Protein AF-X1MUZ4-F1 (afdb_monomer)

Sequence (220 aa):
LTVDKFKERALELLAKAAEKGEIDAELAEEIRAAAIADDPAQAAIEEQRARVDKLKEQCRKSKCADCEQLLSIADYLVRKSVWALGGDGWAYDIGYGGLDHVLASGADVNVLVLDTEVYSNTGGQMSKSTPRAAVAKFAAGGKPSPKKDLALLAMTYGNIYVARVAIGANPGQAVKAFVEAEAYPGPSLIIAYSHCIAHGINMTAGYQEHKKAFLESYTK

Structure (mmCIF, N/CA/C/O backbone):
data_AF-X1MUZ4-F1
#
_entry.id   AF-X1MUZ4-F1
#
loop_
_atom_site.group_PDB
_atom_site.id
_atom_site.type_symbol
_atom_site.label_atom_id
_atom_site.label_alt_id
_atom_site.label_comp_id
_atom_site.label_asym_id
_atom_site.label_entity_id
_atom_site.label_seq_id
_atom_site.pdbx_PDB_ins_code
_atom_site.Cartn_x
_atom_site.Cartn_y
_atom_site.Cartn_z
_atom_site.occupancy
_atom_site.B_iso_or_equiv
_atom_site.auth_seq_id
_atom_site.auth_comp_id
_atom_site.auth_asym_id
_atom_site.auth_atom_id
_atom_site.pdbx_PDB_model_num
ATOM 1 N N . LEU A 1 1 ? -6.568 -8.736 7.219 1.00 87.25 1 LEU A N 1
ATOM 2 C CA . LEU A 1 1 ? -5.207 -8.371 7.686 1.00 87.25 1 LEU A CA 1
ATOM 3 C C . LEU A 1 1 ? -5.148 -8.432 9.215 1.00 87.25 1 LEU A C 1
ATOM 5 O O . LEU A 1 1 ? -6.190 -8.392 9.857 1.00 87.25 1 LEU A O 1
ATOM 9 N N . THR A 1 2 ? -3.960 -8.533 9.827 1.00 93.50 2 THR A N 1
ATOM 10 C CA . THR A 1 2 ? -3.830 -8.548 11.304 1.00 93.50 2 THR A CA 1
ATOM 11 C C . THR A 1 2 ? -4.371 -7.266 11.942 1.00 93.50 2 THR A C 1
ATOM 13 O O . THR A 1 2 ? -4.989 -7.318 13.001 1.00 93.50 2 THR A O 1
ATOM 16 N N . VAL A 1 3 ? -4.187 -6.127 11.269 1.00 94.69 3 VAL A N 1
ATOM 17 C CA . VAL A 1 3 ? -4.724 -4.828 11.693 1.00 94.69 3 VAL A CA 1
ATOM 18 C C . VAL A 1 3 ? -6.249 -4.858 11.850 1.00 94.69 3 VAL A C 1
ATOM 20 O O . VAL A 1 3 ? -6.756 -4.368 12.855 1.00 94.69 3 VAL A O 1
ATOM 23 N N . ASP A 1 4 ? -6.961 -5.535 10.944 1.00 93.38 4 ASP A N 1
ATOM 24 C CA . ASP A 1 4 ? -8.421 -5.679 11.004 1.00 93.38 4 ASP A CA 1
ATOM 25 C C . ASP A 1 4 ? -8.838 -6.495 12.227 1.00 93.38 4 ASP A C 1
ATOM 27 O O . ASP A 1 4 ? -9.767 -6.126 12.936 1.00 93.38 4 ASP A O 1
ATOM 31 N N . LYS A 1 5 ? -8.099 -7.569 12.541 1.00 96.38 5 LYS A N 1
ATOM 32 C CA . LYS A 1 5 ? -8.365 -8.392 13.731 1.00 96.38 5 LYS A CA 1
ATOM 33 C C . LYS A 1 5 ? -8.100 -7.652 15.034 1.00 96.38 5 LYS A C 1
ATOM 35 O O . LYS A 1 5 ? -8.853 -7.823 15.990 1.00 96.38 5 LYS A O 1
ATOM 40 N N . PHE A 1 6 ? -7.080 -6.799 15.078 1.00 96.75 6 PHE A N 1
ATOM 41 C CA . PHE A 1 6 ? -6.875 -5.929 16.232 1.00 96.75 6 PHE A CA 1
ATOM 42 C C . PHE A 1 6 ? -7.956 -4.852 16.350 1.00 96.75 6 PHE A C 1
ATOM 44 O O . PHE A 1 6 ? -8.400 -4.593 17.465 1.00 96.75 6 PHE A O 1
ATOM 51 N N . LYS A 1 7 ? -8.431 -4.280 15.236 1.00 96.38 7 LYS A N 1
ATOM 52 C CA . LYS A 1 7 ? -9.552 -3.327 15.220 1.00 96.38 7 LYS A CA 1
ATOM 53 C C . LYS A 1 7 ? -10.848 -3.979 15.711 1.00 96.38 7 LYS A C 1
ATOM 55 O O . LYS A 1 7 ? -11.472 -3.450 16.626 1.00 96.38 7 LYS A O 1
ATOM 60 N N . GLU A 1 8 ? -11.206 -5.153 15.184 1.00 96.62 8 GLU A N 1
ATOM 61 C CA . GLU A 1 8 ? -12.350 -5.959 15.645 1.00 96.62 8 GLU A CA 1
ATOM 62 C C . GLU A 1 8 ? -12.266 -6.212 17.158 1.00 96.62 8 GLU A C 1
ATOM 64 O O . GLU A 1 8 ? -13.194 -5.898 17.905 1.00 96.62 8 GLU A O 1
ATOM 69 N N . ARG A 1 9 ? -11.113 -6.698 17.636 1.00 97.31 9 ARG A N 1
ATOM 70 C CA . ARG A 1 9 ? -10.906 -6.977 19.060 1.00 97.31 9 ARG A CA 1
ATOM 71 C C . ARG A 1 9 ? -10.966 -5.717 19.927 1.00 97.31 9 ARG A C 1
ATOM 73 O O . ARG A 1 9 ? -11.498 -5.769 21.035 1.00 97.31 9 ARG A O 1
ATOM 80 N N . ALA A 1 10 ? -10.422 -4.598 19.456 1.00 97.06 10 ALA A N 1
ATOM 81 C CA . ALA A 1 10 ? -10.468 -3.333 20.181 1.00 97.06 10 ALA A CA 1
ATOM 82 C C . ALA A 1 10 ? -11.909 -2.822 20.314 1.00 97.06 10 ALA A C 1
ATOM 84 O O . ALA A 1 10 ? -12.283 -2.363 21.388 1.00 97.06 10 ALA A O 1
ATOM 85 N N . LEU A 1 11 ? -12.734 -2.967 19.271 1.00 97.12 11 LEU A N 1
ATOM 86 C CA . LEU A 1 11 ? -14.157 -2.611 19.306 1.00 97.12 11 LEU A CA 1
ATOM 87 C C . LEU A 1 11 ? -14.955 -3.490 20.280 1.00 97.12 11 LEU A C 1
ATOM 89 O O . LEU A 1 11 ? -15.782 -2.974 21.029 1.00 97.12 11 LEU A O 1
ATOM 93 N N . GLU A 1 12 ? -14.683 -4.797 20.327 1.00 96.69 12 GLU A N 1
ATOM 94 C CA . GLU A 1 12 ? -15.300 -5.693 21.317 1.00 96.69 12 GLU A CA 1
ATOM 95 C C . GLU A 1 12 ? -14.959 -5.292 22.758 1.00 96.69 12 GLU A C 1
ATOM 97 O O . GLU A 1 12 ? -15.825 -5.293 23.634 1.00 96.69 12 GLU A O 1
ATOM 102 N N . LEU A 1 13 ? -13.686 -4.980 23.024 1.00 96.06 13 LEU A N 1
ATOM 103 C CA . LEU A 1 13 ? -13.233 -4.567 24.353 1.00 96.06 13 LEU A CA 1
ATOM 104 C C . LEU A 1 13 ? -13.779 -3.190 24.738 1.00 96.06 13 LEU A C 1
ATOM 106 O O . LEU A 1 13 ? -14.145 -2.991 25.894 1.00 96.06 13 LEU A O 1
ATOM 110 N N . LEU A 1 14 ? -13.880 -2.272 23.774 1.00 96.06 14 LEU A N 1
ATOM 111 C CA . LEU A 1 14 ? -14.498 -0.960 23.952 1.00 96.06 14 LEU A CA 1
ATOM 112 C C . LEU A 1 14 ? -15.958 -1.099 24.401 1.00 96.06 14 LEU A C 1
ATOM 114 O O . LEU A 1 14 ? -16.342 -0.510 25.408 1.00 96.06 14 LEU A O 1
ATOM 118 N N . ALA A 1 15 ? -16.744 -1.938 23.718 1.00 95.25 15 ALA A N 1
ATOM 119 C CA . ALA A 1 15 ? -18.138 -2.191 24.084 1.00 95.25 15 ALA A CA 1
ATOM 120 C C . ALA A 1 15 ? -18.263 -2.766 25.506 1.00 95.25 15 ALA A C 1
ATOM 122 O O . ALA A 1 15 ? -19.038 -2.264 26.316 1.00 95.25 15 ALA A O 1
ATOM 123 N N . LYS A 1 16 ? -17.433 -3.759 25.855 1.00 94.38 16 LYS A N 1
ATOM 124 C CA . LYS A 1 16 ? -17.433 -4.363 27.200 1.00 94.38 16 LYS A CA 1
ATOM 125 C C . LYS A 1 16 ? -17.048 -3.378 28.301 1.00 94.38 16 LYS A C 1
ATOM 127 O O . LYS A 1 16 ? -17.621 -3.424 29.387 1.00 94.38 16 LYS A O 1
ATOM 132 N N . ALA A 1 17 ? -16.064 -2.517 28.048 1.00 92.88 17 ALA A N 1
ATOM 133 C CA . ALA A 1 17 ? -15.650 -1.501 29.009 1.00 92.88 17 ALA A CA 1
ATOM 134 C C . ALA A 1 17 ? -16.764 -0.462 29.236 1.00 92.88 17 ALA A C 1
ATOM 136 O O . ALA A 1 17 ? -16.989 -0.056 30.377 1.00 92.88 17 ALA A O 1
ATOM 137 N N . ALA A 1 18 ? -17.492 -0.083 28.179 1.00 93.25 18 ALA A N 1
ATOM 138 C CA . ALA A 1 18 ? -18.623 0.840 28.269 1.00 93.25 18 ALA A CA 1
ATOM 139 C C . ALA A 1 18 ? -19.812 0.226 29.028 1.00 93.25 18 ALA A C 1
ATOM 141 O O . ALA A 1 18 ? -20.354 0.858 29.931 1.00 93.25 18 ALA A O 1
ATOM 142 N N . GLU A 1 19 ? -20.170 -1.032 28.745 1.00 92.19 19 GLU A N 1
ATOM 143 C CA . GLU A 1 19 ? -21.245 -1.754 29.450 1.00 92.19 19 GLU A CA 1
ATOM 144 C C . GLU A 1 19 ? -20.989 -1.882 30.959 1.00 92.19 19 GLU A C 1
ATOM 146 O O . GLU A 1 19 ? -21.923 -1.868 31.761 1.00 92.19 19 GLU A O 1
ATOM 151 N N . LYS A 1 20 ? -19.717 -1.987 31.361 1.00 89.69 20 LYS A N 1
ATOM 152 C CA . LYS A 1 20 ? -19.303 -2.043 32.771 1.00 89.69 20 LYS A CA 1
ATOM 153 C C . LYS A 1 20 ? -19.251 -0.673 33.453 1.00 89.69 20 LYS A C 1
ATOM 155 O O . LYS A 1 20 ? -19.022 -0.622 34.659 1.00 89.69 20 LYS A O 1
ATOM 160 N N . GLY A 1 21 ? -19.454 0.418 32.712 1.00 88.75 21 GLY A N 1
ATOM 161 C CA . GLY A 1 21 ? -19.366 1.788 33.225 1.00 88.75 21 GLY A CA 1
ATOM 162 C C . GLY A 1 21 ? -17.940 2.233 33.567 1.00 88.75 21 GLY A C 1
ATOM 163 O O . GLY A 1 21 ? -17.761 3.172 34.337 1.00 88.75 21 GLY A O 1
ATOM 164 N N . GLU A 1 22 ? -16.926 1.553 33.026 1.00 88.00 22 GLU A N 1
ATOM 165 C CA . GLU A 1 22 ? -15.507 1.857 33.271 1.00 88.00 22 GLU A CA 1
ATOM 166 C C . GLU A 1 22 ? -14.996 2.994 32.376 1.00 88.00 22 GLU A C 1
ATOM 168 O O . GLU A 1 22 ? -13.995 3.647 32.683 1.00 88.00 22 GLU A O 1
ATOM 173 N N . ILE A 1 23 ? -15.689 3.221 31.261 1.00 90.88 23 ILE A N 1
ATOM 174 C CA . ILE A 1 23 ? -15.460 4.315 30.322 1.00 90.88 23 ILE A CA 1
ATOM 175 C C . ILE A 1 23 ? -16.776 5.030 30.040 1.00 90.88 23 ILE A C 1
ATOM 177 O O . ILE A 1 23 ? -17.860 4.467 30.194 1.00 90.88 23 ILE A O 1
ATOM 181 N N . ASP A 1 24 ? -16.659 6.278 29.613 1.00 93.56 24 ASP A N 1
ATOM 182 C CA . ASP A 1 24 ? -17.797 7.085 29.206 1.00 93.56 24 ASP A CA 1
ATOM 183 C C . ASP A 1 24 ? -18.482 6.488 27.961 1.00 93.56 24 ASP A C 1
ATOM 185 O O . ASP A 1 24 ? -17.831 6.192 26.955 1.00 93.56 24 ASP A O 1
ATOM 189 N N . ALA A 1 25 ? -19.800 6.286 28.045 1.00 94.00 25 ALA A N 1
ATOM 190 C CA . ALA A 1 25 ? -20.569 5.611 27.000 1.00 94.00 25 ALA A CA 1
ATOM 191 C C . ALA A 1 25 ? -20.700 6.458 25.724 1.00 94.00 25 ALA A C 1
ATOM 193 O O . ALA A 1 25 ? -20.714 5.905 24.625 1.00 94.00 25 ALA A O 1
ATOM 194 N N . GLU A 1 26 ? -20.758 7.786 25.858 1.00 96.00 26 GLU A N 1
ATOM 195 C CA . GLU A 1 26 ? -20.818 8.709 24.720 1.00 96.00 26 GLU A CA 1
ATOM 196 C C . GLU A 1 26 ? -19.497 8.677 23.940 1.00 96.00 26 GLU A C 1
ATOM 198 O O . GLU A 1 26 ? -19.493 8.423 22.735 1.00 96.00 26 GLU A O 1
ATOM 203 N N . LEU A 1 27 ? -18.362 8.787 24.639 1.00 95.25 27 LEU A N 1
ATOM 204 C CA . LEU A 1 27 ? -17.029 8.654 24.049 1.00 95.25 27 LEU A CA 1
ATOM 205 C C . LEU A 1 27 ? -16.832 7.295 23.359 1.00 95.25 27 LEU A C 1
ATOM 207 O O . LEU A 1 27 ? -16.246 7.232 22.277 1.00 95.25 27 LEU A O 1
ATOM 211 N N . ALA A 1 28 ? -17.302 6.204 23.970 1.00 95.94 28 ALA A N 1
ATOM 212 C CA . ALA A 1 28 ? -17.194 4.868 23.391 1.00 95.94 28 ALA A CA 1
ATOM 213 C C . ALA A 1 28 ? -17.971 4.744 22.069 1.00 95.94 28 ALA A C 1
ATOM 215 O O . ALA A 1 28 ? -17.437 4.209 21.092 1.00 95.94 28 ALA A O 1
ATOM 216 N N . GLU A 1 29 ? -19.196 5.272 22.006 1.00 96.94 29 GLU A N 1
ATOM 217 C CA . GLU A 1 29 ? -19.997 5.256 20.779 1.00 96.94 29 GLU A CA 1
ATOM 218 C C . GLU A 1 29 ? -19.425 6.181 19.697 1.00 96.94 29 GLU A C 1
ATOM 220 O O . GLU A 1 29 ? -19.378 5.780 18.534 1.00 96.94 29 GLU A O 1
ATOM 225 N N . GLU A 1 30 ? -18.887 7.356 20.047 1.00 97.06 30 GLU A N 1
ATOM 226 C CA . GLU A 1 30 ? -18.186 8.215 19.080 1.00 97.06 30 GLU A CA 1
ATOM 227 C C . GLU A 1 30 ? -16.968 7.516 18.459 1.00 97.06 30 GLU A C 1
ATOM 229 O O . GLU A 1 30 ? -16.785 7.526 17.238 1.00 97.06 30 GLU A O 1
ATOM 234 N N . ILE A 1 31 ? -16.135 6.881 19.293 1.00 97.31 31 ILE A N 1
ATOM 235 C CA . ILE A 1 31 ? -14.949 6.142 18.843 1.00 97.31 31 ILE A CA 1
ATOM 236 C C . ILE A 1 31 ? -15.359 4.992 17.930 1.00 97.31 31 ILE A C 1
ATOM 238 O O . ILE A 1 31 ? -14.737 4.788 16.885 1.00 97.31 31 ILE A O 1
ATOM 242 N N . ARG A 1 32 ? -16.399 4.245 18.309 1.00 97.19 32 ARG A N 1
ATOM 243 C CA . ARG A 1 32 ? -16.932 3.134 17.522 1.00 97.19 32 ARG A CA 1
ATOM 244 C C . ARG A 1 32 ? -17.469 3.611 16.175 1.00 97.19 32 ARG A C 1
ATOM 246 O O . ARG A 1 32 ? -17.124 3.019 15.154 1.00 97.19 32 ARG A O 1
ATOM 253 N N . ALA A 1 33 ? -18.278 4.667 16.160 1.00 96.94 33 ALA A N 1
ATOM 254 C CA . ALA A 1 33 ? -18.855 5.220 14.941 1.00 96.94 33 ALA A CA 1
ATOM 255 C C . ALA A 1 33 ? -17.763 5.682 13.967 1.00 96.94 33 ALA A C 1
ATOM 257 O O . ALA A 1 33 ? -17.785 5.302 12.798 1.00 96.94 33 ALA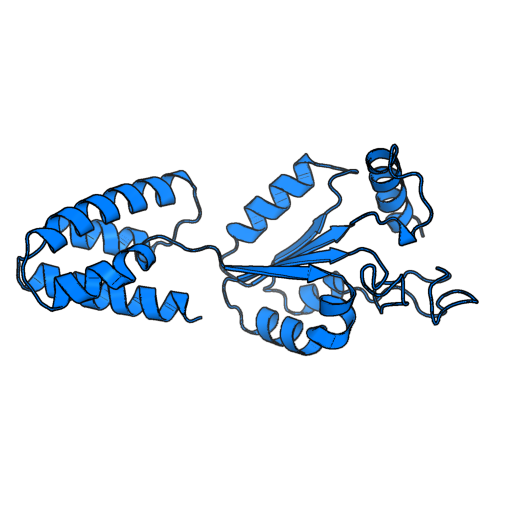 A O 1
ATOM 258 N N . ALA A 1 34 ? -16.762 6.417 14.457 1.00 96.19 34 ALA A N 1
ATOM 259 C CA . ALA A 1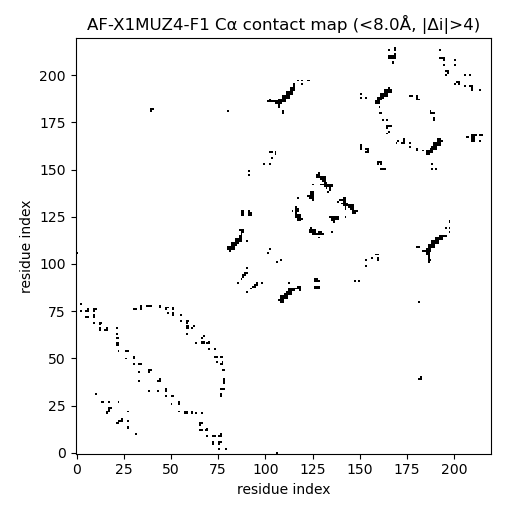 34 ? -15.634 6.869 13.646 1.00 96.19 34 ALA A CA 1
ATOM 260 C C . ALA A 1 34 ? -14.762 5.704 13.141 1.00 96.19 34 ALA A C 1
ATOM 262 O O . ALA A 1 34 ? -14.357 5.691 11.980 1.00 96.19 34 ALA A O 1
ATOM 263 N N . ALA A 1 35 ? -14.516 4.688 13.975 1.00 95.25 35 ALA A N 1
ATOM 264 C CA . ALA A 1 35 ? -13.776 3.499 13.560 1.00 95.25 35 ALA A CA 1
ATOM 265 C C . ALA A 1 35 ? -14.519 2.700 12.475 1.00 95.25 35 ALA A C 1
ATOM 267 O O . ALA A 1 35 ? -13.875 2.140 11.593 1.00 95.25 35 ALA A O 1
ATOM 268 N N . ILE A 1 36 ? -15.853 2.632 12.519 1.00 94.19 36 ILE A N 1
ATOM 269 C CA . ILE A 1 36 ? -16.662 1.957 11.490 1.00 94.19 36 ILE A CA 1
ATOM 270 C C . ILE A 1 36 ? -16.732 2.786 10.204 1.00 94.19 36 ILE A C 1
ATOM 272 O O . ILE A 1 36 ? -16.657 2.210 9.123 1.00 94.19 36 ILE A O 1
ATOM 276 N N . ALA A 1 37 ? -16.863 4.112 10.318 1.00 94.19 37 ALA A N 1
ATOM 277 C CA . ALA A 1 37 ? -16.874 5.016 9.169 1.00 94.19 37 ALA A CA 1
ATOM 278 C C . ALA A 1 37 ? -15.557 4.964 8.380 1.00 94.19 37 ALA A C 1
ATOM 280 O O . ALA A 1 37 ? -15.583 5.080 7.159 1.00 94.19 37 ALA A O 1
ATOM 281 N N . ASP A 1 38 ? -14.437 4.755 9.084 1.00 91.50 38 ASP A N 1
ATOM 282 C CA . ASP A 1 38 ? -13.108 4.511 8.512 1.00 91.50 38 ASP A CA 1
ATOM 283 C C . ASP A 1 38 ? -12.658 5.588 7.507 1.00 91.50 38 ASP A C 1
ATOM 285 O O . ASP A 1 38 ? -12.020 5.299 6.498 1.00 91.50 38 ASP A O 1
ATOM 289 N N . ASP A 1 39 ? -13.005 6.843 7.803 1.00 92.94 39 ASP A N 1
ATOM 290 C CA . ASP A 1 39 ? -12.744 7.999 6.948 1.00 92.94 39 ASP A CA 1
ATOM 291 C C . ASP A 1 39 ? -11.223 8.220 6.752 1.00 92.94 39 ASP A C 1
ATOM 293 O O . ASP A 1 39 ? -10.497 8.396 7.740 1.00 92.94 39 ASP A O 1
ATOM 297 N N . PRO A 1 40 ? -10.719 8.221 5.500 1.00 91.50 40 PRO A N 1
ATOM 298 C CA . PRO A 1 40 ? -9.306 8.454 5.197 1.00 91.50 40 PRO A CA 1
ATOM 299 C C . PRO A 1 40 ? -8.873 9.919 5.376 1.00 91.50 40 PRO A C 1
ATOM 301 O O . PRO A 1 40 ? -7.680 10.226 5.337 1.00 91.50 40 PRO A O 1
ATOM 304 N N . ALA A 1 41 ? -9.802 10.860 5.572 1.00 92.31 41 ALA A N 1
ATOM 305 C CA . ALA A 1 41 ? -9.466 12.267 5.728 1.00 92.31 41 ALA A CA 1
ATOM 306 C C . ALA A 1 41 ? -8.564 12.507 6.949 1.00 92.31 41 ALA A C 1
ATOM 308 O O . ALA A 1 41 ? -8.882 12.129 8.078 1.00 92.31 41 ALA A O 1
ATOM 309 N N . GLN A 1 42 ? -7.468 13.250 6.746 1.00 91.19 42 GLN A N 1
ATOM 310 C CA . GLN A 1 42 ? -6.513 13.562 7.816 1.00 91.19 42 GLN A CA 1
ATOM 311 C C . GLN A 1 42 ? -7.191 14.179 9.049 1.00 91.19 42 GLN A C 1
ATOM 313 O O . GLN A 1 42 ? -6.832 13.848 10.174 1.00 91.19 42 GLN A O 1
ATOM 318 N N . ALA A 1 43 ? -8.185 15.051 8.846 1.00 94.56 43 ALA A N 1
ATOM 319 C CA . ALA A 1 43 ? -8.938 15.662 9.939 1.00 94.56 43 ALA A CA 1
ATOM 320 C C . ALA A 1 43 ? -9.668 14.612 10.798 1.00 94.56 43 ALA A C 1
ATOM 322 O O . ALA A 1 43 ? -9.541 14.639 12.021 1.00 94.56 43 ALA A O 1
ATOM 323 N N . ALA A 1 44 ? -10.344 13.643 10.171 1.00 94.81 44 ALA A N 1
ATOM 324 C CA . ALA A 1 44 ? -11.040 12.564 10.870 1.00 94.81 44 ALA A CA 1
ATOM 325 C C . ALA A 1 44 ? -10.067 11.660 11.647 1.00 94.81 44 ALA A C 1
ATOM 327 O O . ALA A 1 44 ? -10.350 11.261 12.779 1.00 94.81 44 ALA A O 1
ATOM 328 N N . ILE A 1 45 ? -8.884 11.387 11.081 1.00 94.88 45 ILE A N 1
ATOM 329 C CA . ILE A 1 45 ? -7.828 10.608 11.743 1.00 94.88 45 ILE A CA 1
ATOM 330 C C . ILE A 1 45 ? -7.322 11.323 13.003 1.00 94.88 45 ILE A C 1
ATOM 332 O O . ILE A 1 45 ? -7.178 10.683 14.047 1.00 94.88 45 ILE A O 1
ATOM 336 N N . GLU A 1 46 ? -7.047 12.629 12.935 1.00 96.56 46 GLU A N 1
ATOM 337 C CA . GLU A 1 46 ? -6.577 13.392 14.101 1.00 96.56 46 GLU A CA 1
ATOM 338 C C . GLU A 1 46 ? -7.661 13.532 15.178 1.00 96.56 46 GLU A C 1
ATOM 340 O O . GL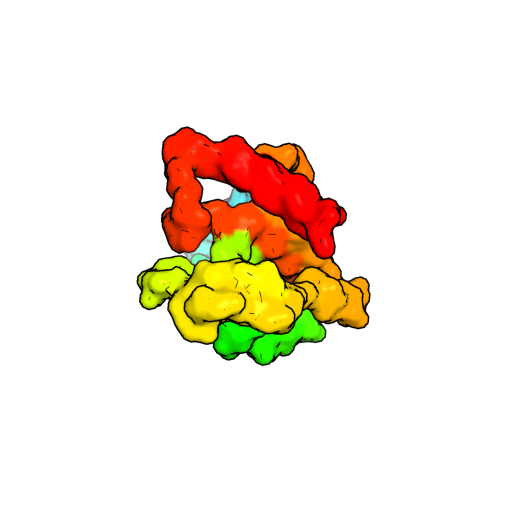U A 1 46 ? -7.372 13.372 16.366 1.00 96.56 46 GLU A O 1
ATOM 345 N N . GLU A 1 47 ? -8.921 13.750 14.789 1.00 97.12 47 GLU A N 1
ATOM 346 C CA . GLU A 1 47 ? -10.045 13.733 15.731 1.00 97.12 47 GLU A CA 1
ATOM 347 C C . GLU A 1 47 ? -10.156 12.385 16.447 1.00 97.12 47 GLU A C 1
ATOM 349 O O . GLU A 1 47 ? -10.280 12.331 17.674 1.00 97.12 47 GLU A O 1
ATOM 354 N N . GLN A 1 48 ? -10.053 11.283 15.701 1.00 97.44 48 GLN A N 1
ATOM 355 C CA . GLN A 1 48 ? -10.124 9.945 16.274 1.00 97.44 48 GLN A CA 1
ATOM 356 C C . GLN A 1 48 ? -8.945 9.653 17.205 1.00 97.44 48 GLN A C 1
ATOM 358 O O . GLN A 1 48 ? -9.140 9.040 18.255 1.00 97.44 48 GLN A O 1
ATOM 363 N N . ARG A 1 49 ? -7.733 10.124 16.884 1.00 97.56 49 ARG A N 1
ATOM 364 C CA . ARG A 1 49 ? -6.580 10.033 17.798 1.00 97.56 49 ARG A CA 1
ATOM 365 C C . ARG A 1 49 ? -6.858 10.747 19.113 1.00 97.56 49 ARG A C 1
ATOM 367 O O . ARG A 1 49 ? -6.655 10.152 20.166 1.00 97.56 49 ARG A O 1
ATOM 374 N N . ALA A 1 50 ? -7.408 11.960 19.061 1.00 97.81 50 ALA A N 1
ATOM 375 C CA . ALA A 1 50 ? -7.765 12.702 20.264 1.00 97.81 50 ALA A CA 1
ATOM 376 C C . ALA A 1 50 ? -8.825 11.971 21.111 1.00 97.81 50 ALA A C 1
ATOM 378 O O . ALA A 1 50 ? -8.723 11.953 22.340 1.00 97.81 50 ALA A O 1
ATOM 379 N N . ARG A 1 51 ? -9.825 11.328 20.486 1.00 97.50 51 ARG A N 1
ATOM 380 C CA . ARG A 1 51 ? -10.799 10.483 21.206 1.00 97.50 51 ARG A CA 1
ATOM 381 C C . ARG A 1 51 ? -10.128 9.264 21.846 1.00 97.50 51 ARG A C 1
ATOM 383 O O . ARG A 1 51 ? -10.369 8.974 23.017 1.00 97.50 51 ARG A O 1
ATOM 390 N N . VAL A 1 52 ? -9.252 8.580 21.110 1.00 97.25 52 VAL A N 1
ATOM 391 C CA . VAL A 1 52 ? -8.511 7.406 21.600 1.00 97.25 52 VAL A CA 1
ATOM 392 C C . VAL A 1 52 ? -7.557 7.769 22.742 1.00 97.25 52 VAL A C 1
ATOM 394 O O . VAL A 1 52 ? -7.411 6.987 23.681 1.00 97.25 52 VAL A O 1
ATOM 397 N N . ASP A 1 53 ? -6.954 8.955 22.734 1.00 97.62 53 ASP A N 1
ATOM 398 C CA . ASP A 1 53 ? -6.120 9.419 23.845 1.00 97.62 53 ASP A CA 1
ATOM 399 C C . ASP A 1 53 ? -6.946 9.635 25.122 1.00 97.62 53 ASP A C 1
ATOM 401 O O . ASP A 1 53 ? -6.562 9.146 26.188 1.00 97.62 53 ASP A O 1
ATOM 405 N N . LYS A 1 54 ? -8.137 10.241 25.016 1.00 96.44 54 LYS A N 1
ATOM 406 C CA . LYS A 1 54 ? -9.084 10.347 26.144 1.00 96.44 54 LYS A CA 1
ATOM 407 C C . LYS A 1 54 ? -9.526 8.972 26.653 1.00 96.44 54 LYS A C 1
ATOM 409 O O . LYS A 1 54 ? -9.577 8.751 27.863 1.00 96.44 54 LYS A O 1
ATOM 414 N N . LEU A 1 55 ? -9.802 8.031 25.747 1.00 95.69 55 LEU A N 1
ATOM 415 C CA . LEU A 1 55 ? -10.126 6.645 26.099 1.00 95.69 55 LEU A CA 1
ATOM 416 C C . LEU A 1 55 ? -8.988 6.006 26.902 1.00 95.69 55 LEU A C 1
ATOM 418 O O . LEU A 1 55 ? -9.226 5.438 27.965 1.00 95.69 55 LEU A O 1
ATOM 422 N N . LYS A 1 56 ? -7.738 6.138 26.440 1.00 95.75 56 LYS A N 1
ATOM 423 C CA . LYS A 1 56 ? -6.566 5.611 27.153 1.00 95.75 56 LYS A CA 1
ATOM 424 C C . LYS A 1 56 ? -6.430 6.218 28.550 1.00 95.75 56 LYS A C 1
ATOM 426 O O . LYS A 1 56 ? -6.065 5.507 29.484 1.00 95.75 56 LYS A O 1
ATOM 431 N N . GLU A 1 57 ? -6.724 7.504 28.724 1.00 94.81 57 GLU A N 1
ATOM 432 C CA . GLU A 1 57 ? -6.722 8.143 30.045 1.00 94.81 57 GLU A CA 1
ATOM 433 C C . GLU A 1 57 ? -7.784 7.564 30.989 1.00 94.81 57 GLU A C 1
ATOM 435 O O . GLU A 1 57 ? -7.486 7.340 32.165 1.00 94.81 57 GLU A O 1
ATOM 440 N N . GLN A 1 58 ? -8.997 7.293 30.497 1.00 93.00 58 GLN A N 1
ATOM 441 C CA . GLN A 1 58 ? -10.052 6.641 31.282 1.00 93.00 58 GLN A CA 1
ATOM 442 C C . GLN A 1 58 ? -9.677 5.193 31.625 1.00 93.00 58 GLN A C 1
ATOM 444 O O . GLN A 1 58 ? -9.692 4.810 32.797 1.00 93.00 58 GLN A O 1
ATOM 449 N N . CYS A 1 59 ? -9.218 4.418 30.638 1.00 91.81 59 CYS A N 1
ATOM 450 C CA . CYS A 1 59 ? -8.801 3.031 30.836 1.00 91.81 59 CYS A CA 1
ATOM 451 C C . CYS A 1 59 ? -7.625 2.883 31.810 1.00 91.81 59 CYS A C 1
ATOM 453 O O . CYS A 1 59 ? -7.534 1.863 32.474 1.00 91.81 59 CYS A O 1
ATOM 455 N N . ARG A 1 60 ? -6.731 3.876 31.934 1.00 92.56 60 ARG A N 1
ATOM 456 C CA . ARG A 1 60 ? -5.648 3.862 32.940 1.00 92.56 60 ARG A CA 1
ATOM 457 C C . ARG A 1 60 ? -6.143 4.085 34.371 1.00 92.56 60 ARG A C 1
ATOM 459 O O . ARG A 1 60 ? -5.452 3.705 35.314 1.00 92.56 60 ARG A O 1
ATOM 466 N N . LYS A 1 61 ? -7.288 4.752 34.543 1.00 90.19 61 LYS A N 1
ATOM 467 C CA . LYS A 1 61 ? -7.907 4.993 35.858 1.00 90.19 61 LYS A CA 1
ATOM 468 C C . LYS A 1 61 ? -8.736 3.793 36.304 1.00 90.19 61 LYS A C 1
ATOM 470 O O . LYS A 1 61 ? -8.774 3.491 37.496 1.00 90.19 61 LYS A O 1
ATOM 475 N N . SER A 1 62 ? -9.359 3.108 35.350 1.00 79.94 62 SER A N 1
ATOM 476 C CA . SER A 1 62 ? -10.027 1.839 35.591 1.00 79.94 62 SER A CA 1
ATOM 477 C C . SER A 1 62 ? -9.001 0.715 35.781 1.00 79.94 62 SER A C 1
ATOM 479 O O . SER A 1 62 ? -8.077 0.552 34.993 1.00 79.94 62 SER A O 1
ATOM 481 N N . LYS A 1 63 ? -9.149 -0.092 36.836 1.00 76.38 63 LYS A N 1
ATOM 482 C CA . LYS A 1 63 ? -8.315 -1.291 37.065 1.00 76.38 63 LYS A CA 1
ATOM 483 C C . LYS A 1 63 ? -8.930 -2.549 36.437 1.00 76.38 63 LYS A C 1
ATOM 485 O O . LYS A 1 63 ? -8.657 -3.660 36.887 1.00 76.38 63 LYS A O 1
ATOM 490 N N . CYS A 1 64 ? -9.811 -2.383 35.450 1.00 85.62 64 CYS A N 1
ATOM 491 C CA . CYS A 1 64 ? -10.531 -3.487 34.836 1.00 85.62 64 CYS A CA 1
ATOM 492 C C . CYS A 1 64 ? -9.638 -4.278 33.860 1.00 85.62 64 CYS A C 1
ATOM 494 O O . CYS A 1 64 ? -8.879 -3.696 33.086 1.00 85.62 64 CYS A O 1
ATOM 496 N N . ALA A 1 65 ? -9.747 -5.612 33.855 1.00 91.19 65 ALA A N 1
ATOM 497 C CA . ALA A 1 65 ? -8.938 -6.470 32.977 1.00 91.19 65 ALA A CA 1
ATOM 498 C C . ALA A 1 65 ? -9.174 -6.187 31.478 1.00 91.19 65 ALA A C 1
ATOM 500 O O . ALA A 1 65 ? -8.249 -6.278 30.672 1.00 91.19 65 ALA A O 1
ATOM 501 N N . ASP A 1 66 ? -10.399 -5.805 31.099 1.00 92.25 66 ASP A N 1
ATOM 502 C CA . ASP A 1 66 ? -10.722 -5.436 29.714 1.00 92.25 66 ASP A CA 1
ATOM 503 C C . ASP A 1 66 ? -10.056 -4.114 29.311 1.00 92.25 66 ASP A C 1
ATOM 505 O O . ASP A 1 66 ? -9.611 -3.974 28.177 1.00 92.25 66 ASP A O 1
ATOM 509 N N . CYS A 1 67 ? -9.930 -3.173 30.248 1.00 92.06 67 CYS A N 1
ATOM 510 C CA . CYS A 1 67 ? -9.296 -1.871 30.071 1.00 92.06 67 CYS A CA 1
ATOM 511 C C . CYS A 1 67 ? -7.788 -2.039 29.848 1.00 92.06 67 CYS A C 1
ATOM 513 O O . CYS A 1 67 ? -7.212 -1.408 28.966 1.00 92.06 67 CYS A O 1
ATOM 515 N N . GLU A 1 68 ? -7.158 -2.943 30.601 1.00 93.75 68 GLU A N 1
ATOM 516 C CA . GLU A 1 68 ? -5.747 -3.298 30.432 1.00 93.75 68 GLU A CA 1
ATOM 517 C C . GLU A 1 68 ? -5.483 -3.937 29.060 1.00 93.75 68 GLU A C 1
ATOM 519 O O . GLU A 1 68 ? -4.558 -3.535 28.350 1.00 93.75 68 GLU A O 1
ATOM 524 N N . GLN A 1 69 ? -6.339 -4.872 28.632 1.00 94.69 69 GLN A N 1
ATOM 525 C CA . GLN A 1 69 ? -6.251 -5.441 27.285 1.00 94.69 69 GLN A CA 1
ATOM 526 C C . GLN A 1 69 ? -6.499 -4.382 26.208 1.00 94.69 69 GLN A C 1
ATOM 528 O O . GLN A 1 69 ? -5.763 -4.329 25.223 1.00 94.69 69 GLN A O 1
ATOM 533 N N . LEU A 1 70 ? -7.496 -3.515 26.396 1.00 95.00 70 LEU A N 1
ATOM 534 C CA . LEU A 1 70 ? -7.839 -2.463 25.446 1.00 95.00 70 LEU A CA 1
ATOM 535 C C . LEU A 1 70 ? -6.674 -1.492 25.262 1.00 95.00 70 LEU A C 1
ATOM 537 O O . LEU A 1 70 ? -6.344 -1.170 24.128 1.00 95.00 70 LEU A O 1
ATOM 541 N N . LEU A 1 71 ? -5.980 -1.100 26.334 1.00 95.31 71 LEU A N 1
ATOM 542 C CA . LEU A 1 71 ? -4.799 -0.232 26.254 1.00 95.31 71 LEU A CA 1
ATOM 543 C C . LEU A 1 71 ? -3.706 -0.783 25.327 1.00 95.31 71 LEU A C 1
ATOM 545 O O . LEU A 1 71 ? -3.029 0.006 24.670 1.00 95.31 71 LEU A O 1
ATOM 549 N N . SER A 1 72 ? -3.553 -2.108 25.236 1.00 95.31 72 SER A N 1
ATOM 550 C CA . SER A 1 72 ? -2.547 -2.736 24.367 1.00 95.31 72 SER A CA 1
ATOM 551 C C . SER A 1 72 ? -2.864 -2.632 22.868 1.00 95.31 72 SER A C 1
ATOM 553 O O . SER A 1 72 ? -1.956 -2.734 22.044 1.00 95.31 72 SER A O 1
ATOM 555 N N . ILE A 1 73 ? -4.135 -2.406 22.508 1.00 96.88 73 ILE A N 1
ATOM 556 C CA . ILE A 1 73 ? -4.606 -2.375 21.114 1.00 96.88 73 ILE A CA 1
ATOM 557 C C . ILE A 1 73 ? -5.473 -1.154 20.768 1.00 96.88 73 ILE A C 1
ATOM 559 O O . ILE A 1 73 ? -5.969 -1.059 19.649 1.00 96.88 73 ILE A O 1
ATOM 563 N N . ALA A 1 74 ? -5.643 -0.193 21.677 1.00 95.81 74 ALA A N 1
ATOM 564 C CA . ALA A 1 74 ? -6.507 0.974 21.479 1.00 95.81 74 ALA A CA 1
ATOM 565 C C . ALA A 1 74 ? -6.094 1.808 20.256 1.00 95.81 74 ALA A C 1
ATOM 567 O O . ALA A 1 74 ? -6.938 2.399 19.590 1.00 95.81 74 ALA A O 1
ATOM 568 N N . ASP A 1 75 ? -4.807 1.803 19.901 1.00 96.56 75 ASP A N 1
ATOM 569 C CA . ASP A 1 75 ? -4.300 2.480 18.706 1.00 96.56 75 ASP A CA 1
ATOM 570 C C . ASP A 1 75 ? -4.868 1.940 17.389 1.00 96.56 75 ASP A C 1
ATOM 572 O O . ASP A 1 75 ? -4.789 2.640 16.380 1.00 96.56 75 ASP A O 1
ATOM 576 N N . TYR A 1 76 ? -5.435 0.730 17.376 1.00 96.62 76 TYR A N 1
ATOM 577 C CA . TYR A 1 76 ? -6.105 0.138 16.212 1.00 96.62 76 TYR A CA 1
ATOM 578 C C . TYR A 1 76 ? -7.546 0.634 16.018 1.00 96.62 76 TYR A C 1
ATOM 580 O O . TYR A 1 76 ? -8.160 0.329 15.000 1.00 96.62 76 TYR A O 1
ATOM 588 N N . LEU A 1 77 ? -8.076 1.435 16.951 1.00 96.88 77 LEU A N 1
ATOM 589 C CA . LEU A 1 77 ? -9.332 2.179 16.773 1.00 96.88 77 LEU A CA 1
ATOM 590 C C . LEU A 1 77 ? -9.153 3.416 15.879 1.00 96.88 77 LEU A C 1
ATOM 592 O O . LEU A 1 77 ? -10.135 4.028 15.460 1.00 96.88 77 LEU A O 1
ATOM 596 N N . VAL A 1 78 ? -7.903 3.782 15.587 1.00 96.88 78 VAL A N 1
ATOM 597 C CA . VAL A 1 78 ? -7.532 4.772 14.574 1.00 96.88 78 VAL A CA 1
ATOM 598 C C . VAL A 1 78 ? -7.196 4.030 13.280 1.00 96.88 78 VAL A C 1
ATOM 600 O O . VAL A 1 78 ? -6.414 3.073 13.322 1.00 96.88 78 VAL A O 1
ATOM 603 N N . ARG A 1 79 ? -7.729 4.501 12.140 1.00 93.50 79 ARG A N 1
ATOM 604 C CA . ARG A 1 79 ? -7.415 3.972 10.800 1.00 93.50 79 ARG A CA 1
ATOM 605 C C . ARG A 1 79 ? -5.901 3.812 10.626 1.00 93.50 79 ARG A C 1
ATOM 607 O O . ARG A 1 79 ? -5.109 4.673 11.027 1.00 93.50 79 ARG A O 1
ATOM 614 N N . LYS A 1 80 ? -5.492 2.690 10.038 1.00 94.31 80 LYS A N 1
ATOM 615 C CA . LYS A 1 80 ? -4.099 2.411 9.681 1.00 94.31 80 LYS A CA 1
ATOM 616 C C . LYS A 1 80 ? -4.005 2.250 8.177 1.00 94.31 80 LYS A C 1
ATOM 618 O O . LYS A 1 80 ? -4.771 1.496 7.595 1.00 94.31 80 LYS A O 1
ATOM 623 N N . SER A 1 81 ? -3.010 2.897 7.587 1.00 95.50 81 SER A N 1
ATOM 624 C CA . SER A 1 81 ? -2.697 2.737 6.173 1.00 95.50 81 SER A CA 1
ATOM 625 C C . SER A 1 81 ? -1.634 1.649 6.008 1.00 95.50 81 SER A C 1
ATOM 627 O O . SER A 1 81 ? -0.535 1.758 6.560 1.00 95.50 81 SER A O 1
ATOM 629 N N . VAL A 1 82 ? -1.965 0.573 5.292 1.00 96.94 82 VAL A N 1
ATOM 630 C CA . VAL A 1 82 ? -1.062 -0.566 5.065 1.00 96.94 82 VAL A CA 1
ATOM 631 C C . VAL A 1 82 ? -0.365 -0.399 3.722 1.00 96.94 82 VAL A C 1
ATOM 633 O O . VAL A 1 82 ? -1.022 -0.373 2.684 1.00 96.94 82 VAL A O 1
ATOM 636 N N . TRP A 1 83 ? 0.968 -0.317 3.746 1.00 98.19 83 TRP A N 1
ATOM 637 C CA . TRP A 1 83 ? 1.789 -0.135 2.549 1.00 98.19 83 TRP A CA 1
ATOM 638 C C . TRP A 1 83 ? 2.751 -1.301 2.317 1.00 98.19 83 TRP A C 1
ATOM 640 O O . TRP A 1 83 ? 3.501 -1.689 3.213 1.00 98.19 83 TRP A O 1
ATOM 650 N N . ALA A 1 84 ? 2.778 -1.812 1.087 1.00 98.06 84 ALA A N 1
ATOM 651 C CA . ALA A 1 84 ? 3.792 -2.737 0.594 1.00 98.06 84 ALA A CA 1
ATOM 652 C C . ALA A 1 84 ? 4.687 -2.020 -0.424 1.00 98.06 84 ALA A C 1
ATOM 654 O O . ALA A 1 84 ? 4.219 -1.559 -1.465 1.00 98.06 84 ALA A O 1
ATOM 655 N N . LEU A 1 85 ? 5.981 -1.912 -0.117 1.00 98.31 85 LEU A N 1
ATOM 656 C CA . LEU A 1 85 ? 6.962 -1.231 -0.960 1.00 98.31 85 LEU A CA 1
ATOM 657 C C . LEU A 1 85 ? 7.920 -2.249 -1.568 1.00 98.31 85 LEU A C 1
ATOM 659 O O . LEU A 1 85 ? 8.464 -3.100 -0.863 1.00 98.31 85 LEU A O 1
ATOM 663 N N . GLY A 1 86 ? 8.200 -2.110 -2.859 1.00 98.12 86 GLY A N 1
ATOM 664 C CA . GLY A 1 86 ? 9.230 -2.912 -3.503 1.00 98.12 86 GLY A CA 1
ATOM 665 C C . GLY A 1 86 ? 9.644 -2.383 -4.868 1.00 98.12 86 GLY A C 1
ATOM 666 O O . GLY A 1 86 ? 9.009 -1.502 -5.439 1.00 98.12 86 GLY A O 1
ATOM 667 N N . GLY A 1 87 ? 10.752 -2.915 -5.381 1.00 98.06 87 GLY A N 1
ATOM 668 C CA . GLY A 1 87 ? 11.246 -2.588 -6.717 1.00 98.06 87 GLY A CA 1
ATOM 669 C C . GLY A 1 87 ? 10.568 -3.404 -7.817 1.00 98.06 87 GLY A C 1
ATOM 670 O O . GLY A 1 87 ? 9.802 -4.337 -7.552 1.00 98.06 87 GLY A O 1
ATOM 671 N N . ASP A 1 88 ? 10.917 -3.112 -9.068 1.00 97.38 88 ASP A N 1
ATOM 672 C CA . ASP A 1 88 ? 10.369 -3.829 -10.216 1.00 97.38 88 ASP A CA 1
ATOM 673 C C . ASP A 1 88 ? 10.686 -5.330 -10.225 1.00 97.38 88 ASP A C 1
ATOM 675 O O . ASP A 1 88 ? 9.818 -6.136 -10.552 1.00 97.38 88 ASP A O 1
ATOM 679 N N . GLY A 1 89 ? 11.875 -5.743 -9.784 1.00 97.06 89 GLY A N 1
ATOM 680 C CA . GLY A 1 89 ? 12.202 -7.169 -9.718 1.00 97.06 89 GLY A CA 1
ATOM 681 C C . GLY A 1 89 ? 11.316 -7.978 -8.772 1.00 97.06 89 GLY A C 1
ATOM 682 O O . GLY A 1 89 ? 11.015 -9.140 -9.038 1.00 97.06 89 GLY A O 1
ATOM 683 N N . TRP A 1 90 ? 10.821 -7.362 -7.699 1.00 98.50 90 TRP A N 1
ATOM 684 C CA . TRP A 1 90 ? 9.818 -7.996 -6.849 1.00 98.50 90 TRP A CA 1
ATOM 685 C C . TRP A 1 90 ? 8.460 -8.032 -7.554 1.00 98.50 90 TRP A C 1
ATOM 687 O O . TRP A 1 90 ? 7.900 -9.108 -7.749 1.00 98.50 90 TRP A O 1
ATOM 697 N N . ALA A 1 91 ? 7.953 -6.877 -7.984 1.00 98.38 91 ALA A N 1
ATOM 698 C CA . ALA A 1 91 ? 6.578 -6.756 -8.464 1.00 98.38 91 ALA A CA 1
ATOM 699 C C . ALA A 1 91 ? 6.325 -7.428 -9.826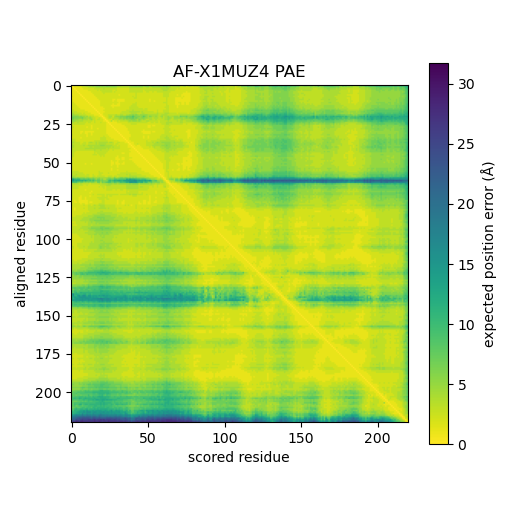 1.00 98.38 91 ALA A C 1
ATOM 701 O O . ALA A 1 91 ? 5.240 -7.954 -10.072 1.00 98.38 91 ALA A O 1
ATOM 702 N N . TYR A 1 92 ? 7.309 -7.424 -10.729 1.00 98.12 92 TYR A N 1
ATOM 703 C CA . TYR A 1 92 ?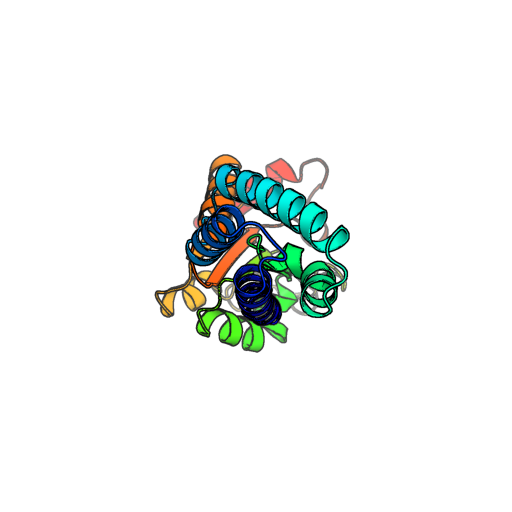 7.146 -7.937 -12.091 1.00 98.12 92 TYR A CA 1
ATOM 704 C C . TYR A 1 92 ? 7.558 -9.406 -12.235 1.00 98.12 92 TYR A C 1
ATOM 706 O O . TYR A 1 92 ? 6.995 -10.096 -13.097 1.00 98.12 92 TYR A O 1
ATOM 714 N N . ASP A 1 93 ? 8.485 -9.875 -11.391 1.00 97.50 93 ASP A N 1
ATOM 715 C CA . ASP A 1 93 ? 9.077 -11.212 -11.458 1.00 97.50 93 ASP A CA 1
ATOM 716 C C . ASP A 1 93 ? 8.734 -12.079 -10.243 1.00 97.50 93 ASP A C 1
ATOM 718 O O . ASP A 1 93 ? 7.683 -12.718 -10.242 1.00 97.50 93 ASP A O 1
ATOM 722 N N . ILE A 1 94 ? 9.618 -12.145 -9.238 1.00 97.75 94 ILE A N 1
ATOM 723 C CA . ILE A 1 94 ? 9.576 -13.181 -8.192 1.00 97.75 94 ILE A CA 1
ATOM 724 C C . ILE A 1 94 ? 8.360 -13.044 -7.270 1.00 97.75 94 ILE A C 1
ATOM 726 O O . ILE A 1 94 ? 7.793 -14.043 -6.837 1.00 97.75 94 ILE A O 1
ATOM 730 N N . GLY A 1 95 ? 7.942 -11.811 -6.989 1.00 97.38 95 GLY A N 1
ATOM 731 C CA . GLY A 1 95 ? 6.812 -11.495 -6.121 1.00 97.38 95 GLY A CA 1
ATOM 732 C C . GLY A 1 95 ? 5.486 -11.343 -6.858 1.00 97.38 95 GLY A C 1
ATOM 733 O O . GLY A 1 95 ? 4.463 -11.203 -6.195 1.00 97.38 95 GLY A O 1
ATOM 734 N N . TYR A 1 96 ? 5.470 -11.400 -8.196 1.00 98.31 96 TYR A N 1
ATOM 735 C CA . TYR A 1 96 ? 4.267 -11.102 -8.978 1.00 98.31 96 TYR A CA 1
ATOM 736 C C . TYR A 1 96 ? 3.081 -12.002 -8.619 1.00 98.31 96 TYR A C 1
ATOM 738 O O . TYR A 1 96 ? 1.976 -11.499 -8.483 1.00 98.31 96 TYR A O 1
ATOM 746 N N . GLY A 1 97 ? 3.295 -13.308 -8.428 1.00 97.94 97 GLY A N 1
ATOM 747 C CA . GLY A 1 97 ? 2.198 -14.219 -8.077 1.00 97.94 97 GLY A CA 1
ATOM 748 C C . GLY A 1 97 ? 1.549 -13.885 -6.728 1.00 97.94 97 GLY A C 1
ATOM 749 O O . GLY A 1 97 ? 0.335 -13.965 -6.590 1.00 97.94 97 GLY A O 1
ATOM 750 N N . GLY A 1 98 ? 2.346 -13.460 -5.742 1.00 97.88 98 GLY A N 1
ATOM 751 C CA . GLY A 1 98 ? 1.824 -13.005 -4.451 1.00 97.88 98 GLY A CA 1
ATOM 752 C C . GLY A 1 98 ? 1.164 -11.630 -4.544 1.00 97.88 98 GLY A C 1
ATOM 753 O O . GLY A 1 98 ? 0.105 -11.422 -3.963 1.00 97.88 98 GLY A O 1
ATOM 754 N N . LEU A 1 99 ? 1.766 -10.711 -5.304 1.00 98.12 99 LEU A N 1
ATOM 755 C CA . LEU A 1 99 ? 1.211 -9.384 -5.562 1.00 98.12 99 LEU A CA 1
ATOM 756 C C . LEU A 1 99 ? -0.164 -9.473 -6.234 1.00 98.12 99 LEU A C 1
ATOM 758 O O . LEU A 1 99 ? -1.110 -8.856 -5.761 1.00 98.12 99 LEU A O 1
ATOM 762 N N . ASP A 1 100 ? -0.271 -10.261 -7.301 1.00 98.25 100 ASP A N 1
ATOM 763 C CA . ASP A 1 100 ? -1.520 -10.505 -8.024 1.00 98.25 100 ASP A CA 1
ATOM 764 C C . ASP A 1 100 ? -2.602 -11.052 -7.086 1.00 98.25 100 ASP A C 1
ATOM 766 O O . ASP A 1 100 ? -3.691 -10.493 -7.016 1.00 98.25 100 ASP A O 1
ATOM 770 N N . HIS A 1 101 ? -2.269 -12.056 -6.269 1.00 97.94 101 HIS A N 1
ATOM 771 C CA . HIS A 1 101 ? -3.208 -12.626 -5.304 1.00 97.94 101 HIS A CA 1
ATOM 772 C C . HIS A 1 101 ? -3.680 -11.614 -4.247 1.00 97.94 101 HIS A C 1
ATOM 774 O O . HIS A 1 101 ? -4.866 -11.560 -3.924 1.00 97.94 101 HIS A O 1
ATOM 780 N N . VAL A 1 102 ? -2.767 -10.800 -3.705 1.00 97.50 102 VAL A N 1
ATOM 781 C CA . VAL A 1 102 ? -3.109 -9.771 -2.710 1.00 97.50 102 VAL A CA 1
ATOM 782 C C . VAL A 1 102 ? -4.000 -8.698 -3.325 1.00 97.50 102 VAL A C 1
ATOM 784 O O . VAL A 1 102 ? -5.014 -8.351 -2.725 1.00 97.50 102 VAL A O 1
ATOM 787 N N . LEU A 1 103 ? -3.679 -8.209 -4.523 1.00 97.38 103 LEU A N 1
ATOM 788 C CA . LEU A 1 103 ? -4.508 -7.217 -5.205 1.00 97.38 103 LEU A CA 1
ATOM 789 C C . LEU A 1 103 ? -5.883 -7.792 -5.585 1.00 97.38 103 LEU A C 1
ATOM 791 O O . LEU A 1 103 ? -6.894 -7.127 -5.398 1.00 97.38 103 LEU A O 1
ATOM 795 N N . ALA A 1 104 ? -5.952 -9.049 -6.027 1.00 97.00 104 ALA A N 1
ATOM 796 C CA . ALA A 1 104 ? -7.214 -9.719 -6.343 1.00 97.00 104 ALA A CA 1
ATOM 797 C C . ALA A 1 104 ? -8.101 -9.972 -5.108 1.00 97.00 104 ALA A C 1
ATOM 799 O O . ALA A 1 104 ? -9.310 -10.152 -5.247 1.00 97.00 104 ALA A O 1
ATOM 800 N N . SER A 1 105 ? -7.527 -9.984 -3.897 1.00 96.69 105 SER A N 1
ATOM 801 C CA . SER A 1 105 ? -8.272 -10.247 -2.657 1.00 96.69 105 SER A CA 1
ATOM 802 C C . SER A 1 105 ? -9.279 -9.152 -2.286 1.00 96.69 105 SER A C 1
ATOM 804 O O . SER A 1 105 ? -10.167 -9.398 -1.471 1.00 96.69 105 SER A O 1
ATOM 806 N N . GLY A 1 106 ? -9.139 -7.947 -2.851 1.00 95.31 106 GLY A N 1
ATOM 807 C CA . GLY A 1 106 ? -9.968 -6.792 -2.501 1.00 95.31 106 GLY A CA 1
ATOM 808 C C . GLY A 1 106 ? -9.613 -6.139 -1.159 1.00 95.31 106 GLY A C 1
ATOM 809 O O . GLY A 1 1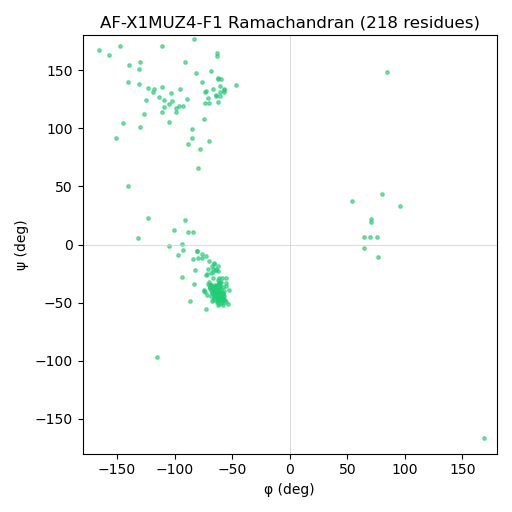06 ? -10.332 -5.246 -0.722 1.00 95.31 106 GLY A O 1
ATOM 810 N N . ALA A 1 107 ? -8.533 -6.565 -0.496 1.00 96.00 107 ALA A N 1
ATOM 811 C CA . ALA A 1 107 ? -8.080 -5.947 0.747 1.00 96.00 107 ALA A CA 1
ATOM 812 C C . ALA A 1 107 ? -7.679 -4.474 0.538 1.00 96.00 107 ALA A C 1
ATOM 814 O O . ALA A 1 107 ? -7.050 -4.147 -0.467 1.00 96.00 107 ALA A O 1
ATOM 815 N N . ASP A 1 108 ? -7.992 -3.616 1.515 1.00 96.50 108 ASP A N 1
ATOM 816 C CA . ASP A 1 108 ? -7.529 -2.221 1.574 1.00 96.50 108 ASP A CA 1
ATOM 817 C C . ASP A 1 108 ? -6.021 -2.196 1.880 1.00 96.50 108 ASP A C 1
ATOM 819 O O . ASP A 1 108 ? -5.577 -2.266 3.032 1.00 96.50 108 ASP A O 1
ATOM 823 N N . VAL A 1 109 ? -5.221 -2.227 0.813 1.00 97.62 109 VAL A N 1
ATOM 824 C CA . VAL A 1 109 ? -3.759 -2.200 0.860 1.00 97.62 109 VAL A CA 1
ATOM 825 C C . VAL A 1 109 ? -3.214 -1.336 -0.264 1.00 97.62 109 VAL A C 1
ATOM 827 O O . VAL A 1 109 ? -3.642 -1.423 -1.414 1.00 97.62 109 VAL A O 1
ATOM 830 N N . ASN A 1 110 ? -2.185 -0.560 0.058 1.00 98.56 110 ASN A N 1
ATOM 831 C CA . ASN A 1 110 ? -1.479 0.282 -0.891 1.00 98.56 110 ASN A CA 1
ATOM 832 C C . ASN A 1 110 ? -0.161 -0.377 -1.297 1.00 98.56 110 ASN A C 1
ATOM 834 O O . ASN A 1 110 ? 0.692 -0.675 -0.462 1.00 98.56 110 ASN A O 1
ATOM 838 N N . VAL A 1 111 ? 0.040 -0.595 -2.591 1.00 98.69 111 VAL A N 1
ATOM 839 C CA . VAL A 1 111 ? 1.285 -1.127 -3.141 1.00 98.69 111 VAL A CA 1
ATOM 840 C C . VAL A 1 111 ? 2.011 -0.032 -3.903 1.00 98.69 111 VAL A C 1
ATOM 842 O O . VAL A 1 111 ? 1.479 0.532 -4.856 1.00 98.69 111 VAL A O 1
ATOM 845 N N . LEU A 1 112 ? 3.262 0.223 -3.524 1.00 98.75 112 LEU A N 1
ATOM 846 C CA . LEU A 1 112 ? 4.158 1.121 -4.241 1.00 98.75 112 LEU A CA 1
ATOM 847 C C . LEU A 1 112 ? 5.286 0.324 -4.895 1.00 98.75 112 LEU A C 1
ATOM 849 O O . LEU A 1 112 ? 6.153 -0.238 -4.221 1.00 98.75 112 LEU A O 1
ATOM 853 N N . VAL A 1 113 ? 5.291 0.330 -6.224 1.00 98.62 113 VAL A N 1
ATOM 854 C CA . VAL A 1 113 ? 6.353 -0.247 -7.043 1.00 98.62 113 VAL A CA 1
ATOM 855 C C . VAL A 1 113 ? 7.289 0.861 -7.503 1.00 98.62 113 VAL A C 1
ATOM 857 O O . VAL A 1 113 ? 6.908 1.717 -8.300 1.00 98.62 113 VAL A O 1
ATOM 860 N N . LEU A 1 114 ? 8.529 0.827 -7.024 1.00 98.00 114 LEU A N 1
ATOM 861 C CA . LEU A 1 114 ? 9.613 1.693 -7.480 1.00 98.00 114 LEU A CA 1
ATOM 862 C C . LEU A 1 114 ? 10.257 1.053 -8.713 1.00 98.00 114 LEU A C 1
ATOM 864 O O . LEU A 1 114 ? 11.131 0.192 -8.607 1.00 98.00 114 LEU A O 1
ATOM 868 N N . ASP A 1 115 ? 9.767 1.424 -9.892 1.00 97.12 115 ASP A N 1
ATOM 869 C CA . ASP A 1 115 ? 10.160 0.798 -11.148 1.00 97.12 115 ASP A CA 1
ATOM 870 C C . ASP A 1 115 ? 11.442 1.430 -11.683 1.00 97.12 115 ASP A C 1
ATOM 872 O O . ASP A 1 115 ? 11.429 2.512 -12.276 1.00 97.12 115 ASP A O 1
ATOM 876 N N . THR A 1 116 ? 12.556 0.744 -11.432 1.00 95.75 116 THR A N 1
ATOM 877 C CA . THR A 1 116 ? 13.880 1.119 -11.935 1.00 95.75 116 THR A CA 1
ATOM 878 C C . THR A 1 116 ? 14.219 0.428 -13.246 1.00 95.75 116 THR A C 1
ATOM 880 O O . THR A 1 116 ? 15.295 0.643 -13.788 1.00 95.75 116 THR A O 1
ATOM 883 N N . GLU A 1 117 ? 13.318 -0.396 -13.777 1.00 95.56 117 GLU A N 1
ATOM 884 C CA . GLU A 1 117 ? 13.494 -1.116 -15.038 1.00 95.56 117 GLU A CA 1
ATOM 885 C C . GLU A 1 117 ? 14.628 -2.149 -15.069 1.00 95.56 117 GLU A C 1
ATOM 887 O O . GLU A 1 117 ? 14.906 -2.727 -16.121 1.00 95.56 117 GLU A O 1
ATOM 892 N N . VAL A 1 118 ? 15.272 -2.407 -13.932 1.00 94.69 118 VAL A N 1
ATOM 893 C CA . VAL A 1 118 ? 16.355 -3.377 -13.745 1.00 94.69 118 VAL A CA 1
ATOM 894 C C . VAL A 1 118 ? 16.426 -3.796 -12.277 1.00 94.69 118 VAL A C 1
ATOM 896 O O . VAL A 1 118 ? 15.978 -3.087 -11.381 1.00 94.69 118 VAL A O 1
ATOM 899 N N . TYR A 1 119 ? 17.103 -4.904 -11.976 1.00 95.19 119 TYR A N 1
ATOM 900 C CA . TYR A 1 119 ? 17.405 -5.261 -10.587 1.00 95.19 119 TYR A CA 1
ATOM 901 C C . TYR A 1 119 ? 18.578 -4.414 -10.098 1.00 95.19 119 TYR A C 1
ATOM 903 O O . TYR A 1 119 ? 19.740 -4.831 -10.123 1.00 95.19 119 TYR A O 1
ATOM 911 N N . SER A 1 120 ? 18.265 -3.192 -9.674 1.00 93.88 120 SER A N 1
ATOM 912 C CA . SER A 1 120 ? 19.257 -2.178 -9.316 1.00 93.88 120 SER A CA 1
ATOM 913 C C . SER A 1 120 ? 20.248 -2.664 -8.251 1.00 93.88 120 SER A C 1
ATOM 915 O O . SER A 1 120 ? 21.458 -2.591 -8.458 1.00 93.88 120 SER A O 1
ATOM 917 N N . ASN A 1 121 ? 19.749 -3.236 -7.149 1.00 94.06 121 ASN A N 1
ATOM 918 C CA . ASN A 1 121 ? 20.574 -3.635 -6.001 1.00 94.06 121 ASN A CA 1
ATOM 919 C C . ASN A 1 121 ? 21.605 -4.730 -6.326 1.00 94.06 121 ASN A C 1
ATOM 921 O O . ASN A 1 121 ? 22.727 -4.701 -5.834 1.00 94.06 121 ASN A O 1
ATOM 925 N N . THR A 1 122 ? 21.251 -5.698 -7.173 1.00 91.25 122 THR A N 1
ATOM 926 C CA . THR A 1 122 ? 22.128 -6.828 -7.523 1.00 91.25 122 THR A CA 1
ATOM 927 C C . THR A 1 122 ? 23.043 -6.525 -8.716 1.00 91.25 122 THR A C 1
ATOM 929 O O . THR A 1 122 ? 23.735 -7.413 -9.222 1.00 91.25 122 THR A O 1
ATOM 932 N N . GLY A 1 123 ? 23.107 -5.259 -9.142 1.00 88.31 123 GLY A N 1
ATOM 933 C CA . GLY A 1 123 ? 24.034 -4.778 -10.161 1.00 88.31 123 GLY A CA 1
ATOM 934 C C . GLY A 1 123 ? 23.455 -4.734 -11.573 1.00 88.31 123 GLY A C 1
ATOM 935 O O . GLY A 1 123 ? 24.209 -4.963 -12.520 1.00 88.31 123 GLY A O 1
ATOM 936 N N . GLY A 1 124 ? 22.154 -4.463 -11.714 1.00 90.19 124 GLY A N 1
ATOM 937 C CA . GLY A 1 124 ? 21.518 -4.135 -12.992 1.00 90.19 124 GLY A CA 1
ATOM 938 C C . GLY A 1 124 ? 21.200 -5.347 -13.867 1.00 90.19 124 GLY A C 1
ATOM 939 O O . GLY A 1 124 ? 21.480 -5.336 -15.066 1.00 90.19 124 GLY A O 1
ATOM 940 N N . GLN A 1 125 ? 20.665 -6.421 -13.282 1.00 93.69 125 GLN A N 1
ATOM 941 C CA . GLN A 1 125 ? 20.098 -7.529 -14.055 1.00 93.69 125 GLN A CA 1
ATOM 942 C C . GLN A 1 125 ? 18.818 -7.103 -14.770 1.00 93.69 125 GLN A C 1
ATOM 944 O O . GLN A 1 125 ? 18.056 -6.278 -14.270 1.00 93.69 125 GLN A O 1
ATOM 949 N N . MET A 1 126 ? 18.575 -7.713 -15.925 1.00 94.06 126 MET A N 1
ATOM 950 C CA . MET A 1 126 ? 17.303 -7.625 -16.629 1.00 94.06 126 MET A CA 1
ATOM 951 C C . MET A 1 126 ? 16.142 -8.109 -15.741 1.00 94.06 126 MET A C 1
ATOM 953 O O . MET A 1 126 ? 16.213 -9.195 -15.166 1.00 94.06 126 MET A O 1
ATOM 957 N N . SER A 1 127 ? 15.055 -7.337 -15.718 1.00 95.12 127 SER A N 1
ATOM 958 C CA . SER A 1 127 ? 13.745 -7.700 -15.167 1.00 95.12 127 SER A CA 1
ATOM 959 C C . SER A 1 127 ? 12.701 -7.851 -16.277 1.00 95.12 127 SER A C 1
ATOM 961 O O . SER A 1 127 ? 12.916 -7.452 -17.429 1.00 95.12 127 SER A O 1
ATOM 963 N N . LYS A 1 128 ? 11.506 -8.363 -15.955 1.00 95.38 128 LYS A N 1
ATOM 964 C CA . LYS A 1 128 ? 10.361 -8.242 -16.883 1.00 95.38 128 LYS A CA 1
ATOM 965 C C . LYS A 1 128 ? 9.896 -6.798 -17.084 1.00 95.38 128 LYS A C 1
ATOM 967 O O . LYS A 1 128 ? 9.199 -6.543 -18.072 1.00 95.38 128 LYS A O 1
ATOM 972 N N . SER A 1 129 ? 10.283 -5.865 -16.211 1.00 95.38 129 SER A N 1
ATOM 973 C CA . SER A 1 129 ? 9.996 -4.442 -16.394 1.00 95.38 129 SER A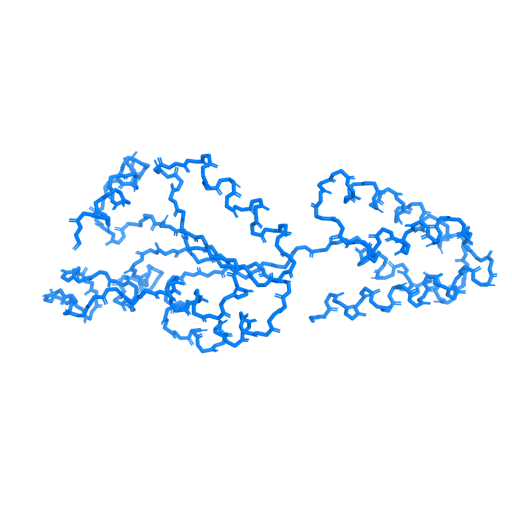 CA 1
ATOM 974 C C . SER A 1 129 ? 11.026 -3.732 -17.290 1.00 95.38 129 SER A C 1
ATOM 976 O O . SER A 1 129 ? 10.741 -2.639 -17.773 1.00 95.38 129 SER A O 1
ATOM 978 N N . THR A 1 130 ? 12.172 -4.351 -17.596 1.00 93.88 130 THR A N 1
ATOM 979 C CA . THR A 1 130 ? 13.154 -3.809 -18.548 1.00 93.88 130 THR A CA 1
ATOM 980 C C . THR A 1 130 ? 12.512 -3.561 -19.932 1.00 93.88 130 THR A C 1
ATOM 982 O O . THR A 1 130 ? 11.840 -4.462 -20.460 1.00 93.88 130 THR A O 1
ATOM 985 N N . PRO A 1 131 ? 12.689 -2.377 -20.552 1.00 90.81 131 PRO A N 1
ATOM 986 C CA . PRO A 1 131 ? 12.186 -2.072 -21.890 1.00 90.81 131 PRO A CA 1
ATOM 987 C C . PRO A 1 131 ? 12.793 -2.944 -22.989 1.00 90.81 131 PRO A C 1
ATOM 989 O O . PRO A 1 131 ? 13.857 -3.544 -22.829 1.00 90.81 131 PRO A O 1
ATOM 992 N N . ARG A 1 132 ? 12.132 -2.978 -24.151 1.00 90.19 132 ARG A N 1
ATOM 993 C CA . ARG A 1 132 ? 12.705 -3.599 -25.353 1.00 90.19 132 ARG A CA 1
ATOM 994 C C . ARG A 1 132 ? 14.015 -2.894 -25.722 1.00 90.19 132 ARG A C 1
ATOM 996 O O . ARG A 1 132 ? 14.109 -1.676 -25.622 1.00 90.19 132 ARG A O 1
ATOM 1003 N N . ALA A 1 133 ? 14.993 -3.671 -26.179 1.00 89.38 133 ALA A N 1
ATOM 1004 C CA . ALA A 1 133 ? 16.324 -3.238 -26.605 1.00 89.38 133 ALA A CA 1
ATOM 1005 C C . ALA A 1 133 ? 17.214 -2.622 -25.508 1.00 89.38 133 ALA A C 1
ATOM 1007 O O . ALA A 1 133 ? 18.382 -2.349 -25.774 1.00 89.38 133 ALA A O 1
ATOM 1008 N N . ALA A 1 134 ? 16.726 -2.461 -24.274 1.00 85.56 134 ALA A N 1
ATOM 1009 C CA . ALA A 1 134 ? 17.557 -2.000 -23.168 1.00 85.56 134 ALA A CA 1
ATOM 1010 C C . ALA A 1 134 ? 18.628 -3.047 -22.825 1.00 85.56 134 ALA A C 1
ATOM 1012 O O . ALA A 1 134 ? 18.336 -4.247 -22.741 1.00 85.56 134 ALA A O 1
ATOM 1013 N N . VAL A 1 135 ? 19.866 -2.580 -22.646 1.00 85.06 135 VAL A N 1
ATOM 1014 C CA . VAL A 1 135 ? 21.020 -3.410 -22.292 1.00 85.06 135 VAL A CA 1
ATOM 1015 C C . VAL A 1 135 ? 21.115 -3.507 -20.775 1.00 85.06 135 VAL A C 1
ATOM 1017 O O . VAL A 1 135 ? 21.174 -2.499 -20.079 1.00 85.06 135 VAL A O 1
ATOM 1020 N N . ALA A 1 136 ? 21.152 -4.733 -20.269 1.00 87.19 136 ALA A N 1
ATOM 1021 C CA . ALA A 1 136 ? 21.300 -5.045 -18.851 1.00 87.19 136 ALA A CA 1
ATOM 1022 C C . ALA A 1 136 ? 22.086 -6.356 -18.699 1.00 87.19 136 ALA A C 1
ATOM 1024 O O . ALA A 1 136 ? 22.307 -7.077 -19.681 1.00 87.19 136 ALA A O 1
ATOM 1025 N N . LYS A 1 137 ? 22.495 -6.725 -17.478 1.00 82.62 137 LYS A N 1
ATOM 1026 C CA . LYS A 1 137 ? 23.060 -8.070 -17.265 1.00 82.62 137 LYS A CA 1
ATOM 1027 C C . LYS A 1 137 ? 22.001 -9.117 -17.627 1.00 82.62 137 LYS A C 1
ATOM 1029 O O . LYS A 1 137 ? 20.836 -8.963 -17.272 1.00 82.62 137 LYS A O 1
ATOM 1034 N N . PHE A 1 138 ? 22.420 -10.161 -18.345 1.00 79.06 138 PHE A N 1
ATOM 1035 C CA . PHE A 1 138 ? 21.552 -11.163 -18.992 1.00 79.06 138 PHE A CA 1
ATOM 1036 C C . PHE A 1 138 ? 20.738 -10.666 -20.204 1.00 79.06 138 PHE A C 1
ATOM 1038 O O . PHE A 1 138 ? 19.958 -11.427 -20.766 1.00 79.06 138 PHE A O 1
ATOM 1045 N N . ALA A 1 139 ? 20.976 -9.434 -20.662 1.00 80.56 139 ALA A N 1
ATOM 1046 C CA . ALA A 1 139 ? 20.429 -8.860 -21.891 1.00 80.56 139 ALA A CA 1
ATOM 1047 C C . ALA A 1 139 ? 21.494 -8.006 -22.611 1.00 80.56 139 ALA A C 1
ATOM 1049 O O . ALA A 1 139 ? 21.261 -6.847 -22.944 1.00 80.56 139 ALA A O 1
ATOM 1050 N N . ALA A 1 140 ? 22.693 -8.565 -22.826 1.00 81.31 140 ALA A N 1
ATOM 1051 C CA . ALA A 1 140 ? 23.825 -7.833 -23.408 1.00 81.31 140 ALA A CA 1
ATOM 1052 C C . ALA A 1 140 ? 23.553 -7.343 -24.844 1.00 81.31 140 ALA A C 1
ATOM 1054 O O . ALA A 1 140 ? 23.984 -6.258 -25.215 1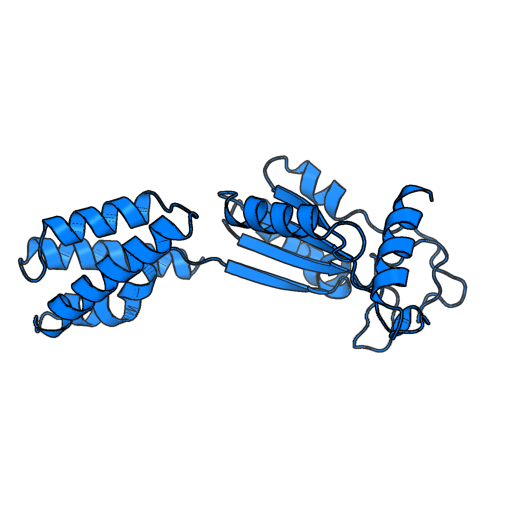.00 81.31 140 ALA A O 1
ATOM 1055 N N . GLY A 1 141 ? 22.792 -8.116 -25.629 1.00 82.81 141 GLY A N 1
ATOM 1056 C CA . GLY A 1 141 ? 22.313 -7.721 -26.961 1.00 82.81 141 GLY A CA 1
ATOM 1057 C C . GLY A 1 141 ? 21.030 -6.881 -26.947 1.00 82.81 141 GLY A C 1
ATOM 1058 O O . GLY A 1 141 ? 20.410 -6.709 -27.992 1.00 82.81 141 GLY A O 1
ATOM 1059 N N . GLY A 1 142 ? 20.606 -6.403 -25.775 1.00 87.06 142 GLY A N 1
ATOM 1060 C CA . GLY A 1 142 ? 19.303 -5.784 -25.562 1.00 87.06 142 GLY A CA 1
ATOM 1061 C C . GLY A 1 142 ? 18.197 -6.810 -25.290 1.00 87.06 142 GLY A C 1
ATOM 1062 O O . GLY A 1 142 ? 18.222 -7.940 -25.785 1.00 87.06 142 GLY A O 1
ATOM 1063 N N . LYS A 1 143 ? 17.197 -6.432 -24.488 1.00 91.44 143 LYS A N 1
ATOM 1064 C CA . LYS A 1 143 ? 16.052 -7.308 -24.194 1.00 91.44 143 LYS A CA 1
ATOM 1065 C C . LYS A 1 143 ? 15.131 -7.455 -25.421 1.00 91.44 143 LYS A C 1
ATOM 1067 O O . LYS A 1 143 ? 14.639 -6.444 -25.925 1.00 91.44 143 LYS A O 1
ATOM 1072 N N . PRO A 1 144 ? 14.819 -8.680 -25.886 1.00 89.56 144 PRO A N 1
ATOM 1073 C CA . PRO A 1 144 ? 14.014 -8.873 -27.099 1.00 89.56 144 PRO A CA 1
ATOM 1074 C C . PRO A 1 144 ? 12.521 -8.566 -26.882 1.00 89.56 144 PRO A C 1
ATOM 1076 O O . PRO A 1 144 ? 11.846 -7.974 -27.727 1.00 89.56 144 PRO A O 1
ATOM 1079 N N . SER A 1 145 ? 11.989 -8.953 -25.723 1.00 91.31 145 SER A N 1
ATOM 1080 C CA . SER A 1 145 ? 10.575 -8.789 -25.370 1.00 91.31 145 SER A CA 1
ATOM 1081 C C . SER A 1 145 ? 10.251 -7.372 -24.875 1.00 91.31 145 SER A C 1
ATOM 1083 O O . SER A 1 145 ? 11.083 -6.780 -24.177 1.00 91.31 145 SER A O 1
ATOM 1085 N N . PRO A 1 146 ? 9.034 -6.851 -25.121 1.00 92.75 146 PRO A N 1
ATOM 1086 C CA . PRO A 1 146 ? 8.593 -5.585 -24.538 1.00 92.75 146 PRO A CA 1
ATOM 1087 C C . PRO A 1 146 ? 8.524 -5.655 -23.005 1.00 92.75 146 PRO A C 1
ATOM 1089 O O . PRO A 1 146 ? 8.567 -6.736 -22.408 1.00 92.75 146 PRO A O 1
ATOM 1092 N N . LYS A 1 147 ? 8.446 -4.486 -22.365 1.00 94.56 147 LYS A N 1
ATOM 1093 C CA . LYS A 1 147 ? 8.157 -4.363 -20.933 1.00 94.56 147 LYS A CA 1
ATOM 1094 C C . LYS A 1 147 ? 6.816 -5.045 -20.634 1.00 94.56 147 LYS A C 1
ATOM 1096 O O . LYS A 1 147 ? 5.851 -4.839 -21.365 1.00 94.56 147 LYS A O 1
ATOM 1101 N N . LYS A 1 148 ? 6.757 -5.873 -19.587 1.00 95.38 148 LYS A N 1
ATOM 1102 C CA . LYS A 1 148 ? 5.485 -6.411 -19.083 1.00 95.38 148 LYS A CA 1
ATOM 1103 C C . LYS A 1 148 ? 4.642 -5.240 -18.578 1.00 95.38 148 LYS A C 1
ATOM 1105 O O . LYS A 1 148 ? 5.132 -4.467 -17.766 1.00 95.38 148 LYS A O 1
ATOM 1110 N N . ASP A 1 149 ? 3.393 -5.124 -19.015 1.00 95.38 149 ASP A N 1
ATOM 1111 C CA . ASP A 1 149 ? 2.507 -4.048 -18.566 1.00 95.38 149 ASP A CA 1
ATOM 1112 C C . ASP A 1 149 ? 1.749 -4.463 -17.296 1.00 95.38 149 ASP A C 1
ATOM 1114 O O . ASP A 1 149 ? 0.657 -5.026 -17.348 1.00 95.38 149 ASP A O 1
ATOM 1118 N N . LEU A 1 150 ? 2.375 -4.247 -16.134 1.00 96.94 150 LEU A N 1
ATOM 1119 C CA . LEU A 1 150 ? 1.783 -4.586 -14.836 1.00 96.94 150 LEU A CA 1
ATOM 1120 C C . LEU A 1 150 ? 0.515 -3.770 -14.548 1.00 96.94 150 LEU A C 1
ATOM 1122 O O . LEU A 1 150 ? -0.425 -4.311 -13.971 1.00 96.94 150 LEU A O 1
ATOM 1126 N N . ALA A 1 151 ? 0.478 -2.503 -14.975 1.00 96.50 151 ALA A N 1
ATOM 1127 C CA . ALA A 1 151 ? -0.695 -1.653 -14.801 1.00 96.50 151 ALA A CA 1
ATOM 1128 C C . ALA A 1 151 ? -1.883 -2.216 -15.581 1.00 96.50 151 ALA A C 1
ATOM 1130 O O . ALA A 1 151 ? -2.958 -2.386 -15.014 1.00 96.50 151 ALA A O 1
ATOM 1131 N N . LEU A 1 152 ? -1.680 -2.562 -16.857 1.00 95.94 152 LEU A N 1
ATOM 1132 C CA . LEU A 1 152 ? -2.734 -3.140 -17.685 1.00 95.94 152 LEU A CA 1
ATOM 1133 C C . LEU A 1 152 ? -3.258 -4.455 -17.112 1.00 95.94 152 LEU A C 1
ATOM 1135 O O . LEU A 1 152 ? -4.468 -4.645 -17.064 1.00 95.94 152 LEU A O 1
ATOM 1139 N N . LEU A 1 153 ? -2.367 -5.330 -16.637 1.00 97.19 153 LEU A N 1
ATOM 1140 C CA . LEU A 1 153 ? -2.763 -6.584 -15.994 1.00 97.19 153 LEU A CA 1
ATOM 1141 C C . LEU A 1 153 ? -3.625 -6.335 -14.749 1.00 97.19 153 LEU A C 1
ATOM 1143 O O . LEU A 1 153 ? -4.695 -6.925 -14.637 1.00 97.19 153 LEU A O 1
ATOM 1147 N N . ALA A 1 154 ? -3.215 -5.427 -13.859 1.00 97.50 154 ALA A N 1
ATOM 1148 C CA . ALA A 1 154 ? -3.994 -5.081 -12.670 1.00 97.50 154 ALA A CA 1
ATOM 1149 C C . ALA A 1 154 ? -5.357 -4.452 -13.022 1.00 97.50 154 ALA A C 1
ATOM 1151 O O . ALA A 1 154 ? -6.369 -4.789 -12.416 1.00 97.50 154 ALA A O 1
ATOM 1152 N N . MET A 1 155 ? -5.420 -3.602 -14.053 1.00 96.50 155 MET A N 1
ATOM 1153 C CA . MET A 1 155 ? -6.680 -2.988 -14.494 1.00 96.50 155 MET A CA 1
ATOM 1154 C C . MET A 1 155 ? -7.723 -4.007 -14.980 1.00 96.50 155 MET A C 1
ATOM 1156 O O . MET A 1 155 ? -8.913 -3.702 -14.941 1.00 96.50 155 MET A O 1
ATOM 1160 N N . THR A 1 156 ? -7.325 -5.217 -15.398 1.00 97.44 156 THR A N 1
ATOM 1161 C CA . THR A 1 156 ? -8.283 -6.243 -15.859 1.00 97.44 156 THR A CA 1
ATOM 1162 C C . THR A 1 156 ? -9.243 -6.738 -14.775 1.00 97.44 156 THR A C 1
ATOM 1164 O O . THR A 1 156 ? -10.330 -7.202 -15.111 1.00 97.44 156 THR A O 1
ATOM 1167 N N . TYR A 1 157 ? -8.892 -6.596 -13.493 1.00 97.19 157 TYR A N 1
ATOM 1168 C CA . TYR A 1 157 ? -9.777 -6.956 -12.380 1.00 97.19 157 TYR A CA 1
ATOM 1169 C C . TYR A 1 157 ? -10.943 -5.970 -12.199 1.00 97.19 157 TYR A C 1
ATOM 1171 O O . TYR A 1 157 ? -11.999 -6.344 -11.696 1.00 97.19 157 TYR A O 1
ATOM 1179 N N . GLY A 1 158 ? -10.774 -4.710 -12.617 1.00 94.81 158 GLY A N 1
ATOM 1180 C CA . GLY A 1 158 ? -11.809 -3.670 -12.561 1.00 94.81 158 GLY A CA 1
ATOM 1181 C C . GLY A 1 158 ? -12.064 -3.042 -11.182 1.00 94.81 158 GLY A C 1
ATOM 1182 O O . GLY A 1 158 ? -12.737 -2.018 -11.111 1.00 94.81 158 GLY A O 1
ATOM 1183 N N . ASN A 1 159 ? -11.513 -3.603 -10.103 1.00 95.69 159 ASN A N 1
ATOM 1184 C CA . ASN A 1 159 ? -11.679 -3.137 -8.718 1.00 95.69 159 ASN A CA 1
ATOM 1185 C C . ASN A 1 159 ? -10.344 -2.823 -8.011 1.00 95.69 159 ASN A C 1
ATOM 1187 O O . ASN A 1 159 ? -10.263 -2.875 -6.787 1.00 95.69 159 ASN A O 1
ATOM 1191 N N . ILE A 1 160 ? -9.292 -2.544 -8.782 1.00 98.31 160 ILE A N 1
ATOM 1192 C CA . ILE A 1 160 ? -7.984 -2.125 -8.271 1.00 98.31 160 ILE A CA 1
ATOM 1193 C C . ILE A 1 160 ? -7.755 -0.685 -8.722 1.00 98.31 160 ILE A C 1
ATOM 1195 O O . ILE A 1 160 ? -7.827 -0.398 -9.921 1.00 98.31 160 ILE A O 1
ATOM 1199 N N . TYR A 1 161 ? -7.447 0.217 -7.789 1.00 98.56 161 TYR A N 1
ATOM 1200 C CA . TYR A 1 161 ? -6.959 1.544 -8.151 1.00 98.56 161 TYR A CA 1
ATOM 1201 C C . TYR A 1 161 ? -5.547 1.405 -8.725 1.00 98.56 161 TYR A C 1
ATOM 1203 O O . TYR A 1 161 ? -4.651 0.882 -8.067 1.00 98.56 161 TYR A O 1
ATOM 1211 N N . VAL A 1 162 ? -5.325 1.860 -9.957 1.00 98.50 162 VAL A N 1
ATOM 1212 C CA . VAL A 1 162 ? -4.022 1.752 -10.623 1.00 98.50 162 VAL A CA 1
ATOM 1213 C C . VAL A 1 162 ? -3.568 3.128 -11.080 1.00 98.50 162 VAL A C 1
ATOM 1215 O O . VAL A 1 162 ? -4.249 3.788 -11.863 1.00 98.50 162 VAL A O 1
ATOM 1218 N N . ALA A 1 163 ? -2.373 3.536 -10.656 1.00 97.94 163 ALA A N 1
ATOM 1219 C CA . ALA A 1 163 ? -1.747 4.769 -11.109 1.00 97.94 163 ALA A CA 1
ATOM 1220 C C . ALA A 1 163 ? -0.299 4.536 -11.539 1.00 97.94 163 ALA A C 1
ATOM 1222 O O . ALA A 1 163 ? 0.484 3.862 -10.870 1.00 97.94 163 ALA A O 1
ATOM 1223 N N . ARG A 1 164 ? 0.087 5.159 -12.654 1.00 96.25 164 ARG A N 1
ATOM 1224 C CA . ARG A 1 164 ? 1.492 5.328 -13.036 1.00 96.25 164 ARG A CA 1
ATOM 1225 C C . ARG A 1 164 ? 1.895 6.761 -12.742 1.00 96.25 164 ARG A C 1
ATOM 1227 O O . ARG A 1 164 ? 1.189 7.691 -13.129 1.00 96.25 164 ARG A O 1
ATOM 1234 N N . VAL A 1 165 ? 3.020 6.932 -12.060 1.00 96.00 165 VAL A N 1
ATOM 1235 C CA . VAL A 1 165 ? 3.500 8.250 -11.639 1.00 96.00 165 VAL A CA 1
ATOM 1236 C C . VAL A 1 165 ? 4.966 8.436 -11.998 1.00 96.00 165 VAL A C 1
ATOM 1238 O O . VAL A 1 165 ? 5.756 7.492 -12.038 1.00 96.00 165 VAL A O 1
ATOM 1241 N N . ALA A 1 166 ? 5.330 9.688 -12.235 1.00 95.12 166 ALA A N 1
ATOM 1242 C CA . ALA A 1 166 ? 6.706 10.118 -12.412 1.00 95.12 166 ALA A CA 1
ATOM 1243 C C . ALA A 1 166 ? 6.851 11.512 -11.814 1.00 95.12 166 ALA A C 1
ATOM 1245 O O . ALA A 1 166 ? 6.400 12.503 -12.397 1.00 95.12 166 ALA A O 1
ATOM 1246 N N . ILE A 1 167 ? 7.478 11.594 -10.638 1.00 93.56 167 ILE A N 1
ATOM 1247 C CA . ILE A 1 167 ? 7.596 12.857 -9.901 1.00 93.56 167 ILE A CA 1
ATOM 1248 C C . ILE A 1 167 ? 8.371 13.910 -10.701 1.00 93.56 167 ILE A C 1
ATOM 1250 O O . ILE A 1 167 ? 8.034 15.084 -10.636 1.00 93.56 167 ILE A O 1
ATOM 1254 N N . GLY A 1 168 ? 9.347 13.498 -11.521 1.00 91.56 168 GLY A N 1
ATOM 1255 C CA . GLY A 1 168 ? 10.075 14.420 -12.399 1.00 91.56 168 GLY A CA 1
ATOM 1256 C C . GLY A 1 168 ? 9.200 15.029 -13.499 1.00 91.56 168 GLY A C 1
ATOM 1257 O O . GLY A 1 168 ? 9.443 16.153 -13.938 1.00 91.56 168 GLY A O 1
ATOM 1258 N N . ALA A 1 169 ? 8.164 14.309 -13.941 1.00 91.75 169 ALA A N 1
ATOM 1259 C CA . ALA A 1 169 ? 7.282 14.752 -15.014 1.00 91.75 169 ALA A CA 1
ATOM 1260 C C . ALA A 1 169 ? 6.129 15.621 -14.508 1.00 91.75 169 ALA A C 1
ATOM 1262 O O . ALA A 1 169 ? 5.883 16.693 -15.064 1.00 91.75 169 ALA A O 1
ATOM 1263 N N . ASN A 1 170 ? 5.431 15.170 -13.463 1.00 94.00 170 ASN A N 1
ATOM 1264 C CA . ASN A 1 170 ? 4.301 15.894 -12.891 1.00 94.00 170 ASN A CA 1
ATOM 1265 C C . ASN A 1 170 ? 4.155 15.594 -11.385 1.00 94.00 170 ASN A C 1
ATOM 1267 O O . ASN A 1 170 ? 3.442 14.659 -11.010 1.00 94.00 170 ASN A O 1
ATOM 1271 N N . PRO A 1 171 ? 4.785 16.400 -10.508 1.00 94.88 171 PRO A N 1
ATOM 1272 C CA . PRO A 1 171 ? 4.663 16.239 -9.061 1.00 94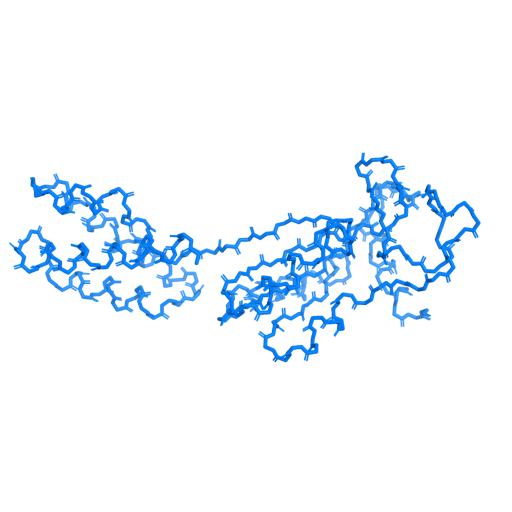.88 171 PRO A CA 1
ATOM 1273 C C . PRO A 1 171 ? 3.217 16.331 -8.561 1.00 94.88 171 PRO A C 1
ATOM 1275 O O . PRO A 1 171 ? 2.832 15.592 -7.662 1.00 94.88 171 PRO A O 1
ATOM 1278 N N . GLY A 1 172 ? 2.401 17.208 -9.159 1.00 97.31 172 GLY A N 1
ATOM 1279 C CA . GLY A 1 172 ? 1.003 17.390 -8.763 1.00 97.31 172 GLY A CA 1
ATOM 1280 C C . GLY A 1 172 ? 0.154 16.148 -9.033 1.00 97.31 172 GLY A C 1
ATOM 1281 O O . GLY A 1 172 ? -0.619 15.733 -8.173 1.00 97.31 172 GLY A O 1
ATOM 1282 N N . GLN A 1 173 ? 0.341 15.507 -10.193 1.00 96.31 173 GLN A N 1
ATOM 1283 C CA . GLN A 1 173 ? -0.319 14.234 -10.494 1.00 96.31 173 GLN A CA 1
ATOM 1284 C C . GLN A 1 173 ? 0.188 13.106 -9.592 1.00 96.31 173 GLN A C 1
ATOM 1286 O O . GLN A 1 173 ? -0.624 12.294 -9.158 1.00 96.31 173 GLN A O 1
ATOM 1291 N N . ALA A 1 174 ? 1.484 13.082 -9.262 1.00 96.81 174 ALA A N 1
ATOM 1292 C CA . ALA A 1 174 ? 2.023 12.099 -8.329 1.00 96.81 174 ALA A CA 1
ATOM 1293 C C . ALA A 1 174 ? 1.366 12.234 -6.946 1.00 96.81 174 ALA A C 1
ATOM 1295 O O . ALA A 1 174 ? 0.820 11.260 -6.446 1.00 96.81 174 ALA A O 1
ATOM 1296 N N . VAL A 1 175 ? 1.325 13.437 -6.363 1.00 97.62 175 VAL A N 1
ATOM 1297 C CA . VAL A 1 175 ? 0.652 13.670 -5.070 1.00 97.62 175 VAL A CA 1
ATOM 1298 C C . VAL A 1 175 ? -0.822 13.273 -5.136 1.00 97.62 175 VAL A C 1
ATOM 1300 O O . VAL A 1 175 ? -1.301 12.559 -4.260 1.00 97.62 175 VAL A O 1
ATOM 1303 N N . LYS A 1 176 ? -1.526 13.672 -6.201 1.00 97.81 176 LYS A N 1
ATOM 1304 C CA . LYS A 1 176 ? -2.932 13.309 -6.406 1.00 97.81 176 LYS A CA 1
ATOM 1305 C C . LYS A 1 176 ? -3.137 11.790 -6.424 1.00 97.81 176 LYS A C 1
ATOM 1307 O O . LYS A 1 176 ? -4.040 11.309 -5.755 1.00 97.81 176 LYS A O 1
ATOM 1312 N N . ALA A 1 177 ? -2.282 11.046 -7.124 1.00 98.12 177 ALA A N 1
ATOM 1313 C CA . ALA A 1 177 ? -2.376 9.591 -7.194 1.00 98.12 177 ALA A CA 1
ATOM 1314 C C . ALA A 1 177 ? -2.165 8.911 -5.832 1.00 98.12 177 ALA A C 1
ATOM 1316 O O . ALA A 1 177 ? -2.831 7.927 -5.539 1.00 98.12 177 ALA A O 1
ATOM 1317 N N . PHE A 1 178 ? -1.271 9.434 -4.987 1.00 97.81 178 PHE A N 1
ATOM 1318 C CA . PHE A 1 178 ? -1.084 8.915 -3.626 1.00 97.81 178 PHE A CA 1
ATOM 1319 C C . PHE A 1 178 ? -2.299 9.181 -2.732 1.00 97.81 178 PHE A C 1
ATOM 1321 O O . PHE A 1 178 ? -2.690 8.299 -1.975 1.00 97.81 178 PHE A O 1
ATOM 1328 N N . VAL A 1 179 ? -2.904 10.369 -2.837 1.00 96.69 179 VAL A N 1
ATOM 1329 C CA . VAL A 1 179 ? -4.122 10.713 -2.085 1.00 96.69 179 VAL A CA 1
ATOM 1330 C C . VAL A 1 179 ? -5.303 9.851 -2.533 1.00 96.69 179 VAL A C 1
ATOM 1332 O O . VAL A 1 179 ? -6.016 9.311 -1.697 1.00 96.69 179 VAL A O 1
ATOM 1335 N N . GLU A 1 180 ? -5.500 9.688 -3.842 1.00 97.62 180 GLU A N 1
ATOM 1336 C CA . GLU A 1 180 ? -6.572 8.843 -4.380 1.00 97.62 180 GLU A CA 1
ATOM 1337 C C . GLU A 1 180 ? -6.376 7.361 -4.040 1.00 97.62 180 GLU A C 1
ATOM 1339 O O . GLU A 1 180 ? -7.350 6.695 -3.705 1.00 97.62 180 GLU A O 1
ATOM 1344 N N . ALA A 1 181 ? -5.139 6.855 -4.094 1.00 97.81 181 ALA A N 1
ATOM 1345 C CA . ALA A 1 181 ? -4.820 5.476 -3.733 1.00 97.81 181 ALA A CA 1
ATOM 1346 C C . ALA A 1 181 ? -5.118 5.175 -2.261 1.00 97.81 181 ALA A C 1
ATOM 1348 O O . ALA A 1 181 ? -5.721 4.148 -1.969 1.00 97.81 181 ALA A O 1
ATOM 1349 N N . GLU A 1 182 ? -4.718 6.063 -1.345 1.00 96.25 182 GLU A N 1
ATOM 1350 C CA . GLU A 1 182 ? -4.945 5.862 0.090 1.00 96.25 182 GLU A CA 1
ATOM 1351 C C . GLU A 1 182 ? -6.432 5.951 0.459 1.00 96.25 182 GLU A C 1
ATOM 1353 O O . GLU A 1 182 ? -6.898 5.195 1.311 1.00 96.25 182 GLU A O 1
ATOM 1358 N N . ALA A 1 183 ? -7.177 6.828 -0.221 1.00 95.38 183 ALA A N 1
ATOM 1359 C CA . ALA A 1 183 ? -8.608 7.008 -0.004 1.00 95.38 183 ALA A CA 1
ATOM 1360 C C . ALA A 1 183 ? -9.479 5.941 -0.693 1.00 95.38 183 ALA A C 1
ATOM 1362 O O . ALA A 1 183 ? -10.686 5.888 -0.448 1.00 95.38 183 ALA A O 1
ATOM 1363 N N . TYR A 1 184 ? -8.911 5.122 -1.584 1.00 96.75 184 TYR A N 1
ATOM 1364 C CA . TYR A 1 184 ? -9.645 4.062 -2.264 1.00 96.75 184 TYR A CA 1
ATOM 1365 C C . TYR A 1 184 ? -9.927 2.908 -1.286 1.00 96.75 184 TYR A C 1
ATOM 1367 O O . TYR A 1 184 ? -8.980 2.334 -0.756 1.00 96.75 184 TYR A O 1
ATOM 1375 N N . PRO A 1 185 ? -11.198 2.521 -1.047 1.00 94.56 185 PRO A N 1
ATOM 1376 C CA . PRO A 1 185 ? -11.549 1.470 -0.090 1.00 94.56 185 PRO A CA 1
ATOM 1377 C C . PRO A 1 185 ? -11.320 0.077 -0.699 1.00 94.56 185 PRO A C 1
ATOM 1379 O O . PRO A 1 185 ? -12.263 -0.667 -0.977 1.00 94.56 185 PRO A O 1
ATOM 1382 N N . GLY A 1 186 ? -10.059 -0.252 -0.971 1.00 96.38 186 GLY A N 1
ATOM 1383 C CA . GLY A 1 186 ? -9.671 -1.468 -1.668 1.00 96.38 186 GLY A CA 1
ATOM 1384 C C . GLY A 1 186 ? -8.200 -1.473 -2.091 1.00 96.38 186 GLY A C 1
ATOM 1385 O O . GLY A 1 186 ? -7.401 -0.663 -1.628 1.00 96.38 186 GLY A O 1
ATOM 1386 N N . PRO A 1 187 ? -7.814 -2.401 -2.973 1.00 98.25 187 PRO A N 1
ATOM 1387 C CA . PRO A 1 187 ? -6.430 -2.562 -3.384 1.00 98.25 187 PRO A CA 1
ATOM 1388 C C . PRO A 1 187 ? -5.994 -1.412 -4.297 1.00 98.25 187 PRO A C 1
ATOM 1390 O O . PRO A 1 187 ? -6.641 -1.112 -5.304 1.00 98.25 187 PRO A O 1
ATOM 1393 N N . SER A 1 188 ? -4.838 -0.836 -3.985 1.00 98.62 188 SER A N 1
ATOM 1394 C CA . SER A 1 188 ? -4.229 0.259 -4.736 1.00 98.62 188 SER A CA 1
ATOM 1395 C C . SER A 1 188 ? -2.826 -0.116 -5.206 1.00 98.62 188 SER A C 1
ATOM 1397 O O . SER A 1 188 ? -2.013 -0.628 -4.441 1.00 98.62 188 SER A O 1
ATOM 1399 N N . LEU A 1 189 ? -2.511 0.163 -6.470 1.00 98.75 189 LEU A N 1
ATOM 1400 C CA . LEU A 1 189 ? -1.212 -0.076 -7.090 1.00 98.75 189 LEU A CA 1
ATOM 1401 C C . LEU A 1 189 ? -0.681 1.211 -7.727 1.00 98.75 189 LEU A C 1
ATOM 1403 O O . LEU A 1 189 ? -1.175 1.671 -8.758 1.00 98.75 189 LEU A O 1
ATOM 1407 N N . ILE A 1 190 ? 0.391 1.748 -7.154 1.00 98.69 190 ILE A N 1
ATOM 1408 C CA . ILE A 1 190 ? 1.148 2.866 -7.710 1.00 98.69 190 ILE A CA 1
ATOM 1409 C C . ILE A 1 190 ? 2.454 2.334 -8.295 1.00 98.69 190 ILE A C 1
ATOM 1411 O O . ILE A 1 190 ? 3.289 1.775 -7.585 1.00 98.69 190 ILE A O 1
ATOM 1415 N N . ILE A 1 191 ? 2.664 2.553 -9.591 1.00 98.38 191 ILE A N 1
ATOM 1416 C CA . ILE A 1 191 ? 3.924 2.256 -10.278 1.00 98.38 191 ILE A CA 1
ATOM 1417 C C . ILE A 1 191 ? 4.652 3.576 -10.520 1.00 98.38 191 ILE A C 1
ATOM 1419 O O . ILE A 1 191 ? 4.276 4.366 -11.390 1.00 98.38 191 ILE A O 1
ATOM 1423 N N . ALA A 1 192 ? 5.695 3.817 -9.734 1.00 97.25 192 ALA A N 1
ATOM 1424 C CA . ALA A 1 192 ? 6.491 5.030 -9.776 1.00 97.25 192 ALA A CA 1
ATOM 1425 C C . ALA A 1 192 ? 7.775 4.809 -10.575 1.00 97.25 192 ALA A C 1
ATOM 1427 O O . ALA A 1 192 ? 8.642 4.030 -10.171 1.00 97.25 192 ALA A O 1
ATOM 1428 N N . TYR A 1 193 ? 7.930 5.533 -11.684 1.00 95.69 193 TYR A N 1
ATOM 1429 C CA . TYR A 1 193 ? 9.194 5.535 -12.416 1.00 95.69 193 TYR A CA 1
ATOM 1430 C C . TYR A 1 193 ? 10.320 6.061 -11.517 1.00 95.69 193 TYR A C 1
ATOM 1432 O O . TYR A 1 193 ? 10.211 7.135 -10.920 1.00 95.69 193 TYR A O 1
ATOM 1440 N N . SER A 1 194 ? 11.403 5.293 -11.419 1.00 94.81 194 SER A N 1
ATOM 1441 C CA . SER A 1 194 ? 12.515 5.556 -10.509 1.00 94.81 194 SER A CA 1
ATOM 1442 C C . SER A 1 194 ? 13.834 5.498 -11.278 1.00 94.81 194 SER A C 1
ATOM 1444 O O . SER A 1 194 ? 14.351 4.428 -11.584 1.00 94.81 194 SER A O 1
ATOM 1446 N N . HIS A 1 195 ? 14.389 6.664 -11.613 1.00 93.12 195 HIS A N 1
ATOM 1447 C CA . HIS A 1 195 ? 15.695 6.745 -12.271 1.00 93.12 195 HIS A CA 1
ATOM 1448 C C . HIS A 1 195 ? 16.802 6.157 -11.380 1.00 93.12 195 HIS A C 1
ATOM 1450 O O . HIS A 1 195 ? 16.780 6.313 -10.158 1.00 93.12 195 HIS A O 1
ATOM 1456 N N . CYS A 1 196 ? 17.772 5.480 -11.990 1.00 93.25 196 CYS A N 1
ATOM 1457 C CA . CYS A 1 196 ? 18.810 4.739 -11.286 1.00 93.25 196 CYS A CA 1
ATOM 1458 C C . CYS A 1 196 ? 20.173 4.910 -11.965 1.00 93.25 196 CYS A C 1
ATOM 1460 O O . CYS A 1 196 ? 20.263 5.096 -13.176 1.00 93.25 196 CYS A O 1
ATOM 1462 N N . ILE A 1 197 ? 21.256 4.756 -11.198 1.00 92.69 197 ILE A N 1
ATOM 1463 C CA . ILE A 1 197 ? 22.632 4.747 -11.723 1.00 92.69 197 ILE A CA 1
ATOM 1464 C C . ILE A 1 197 ? 22.842 3.697 -12.823 1.00 92.69 197 ILE A C 1
ATOM 1466 O O . ILE A 1 197 ? 23.656 3.894 -13.721 1.00 92.69 197 ILE A O 1
ATOM 1470 N N . ALA A 1 198 ? 22.081 2.599 -12.784 1.00 89.44 198 ALA A N 1
ATOM 1471 C CA . ALA A 1 198 ? 22.145 1.529 -13.774 1.00 89.44 198 ALA A CA 1
ATOM 1472 C C . ALA A 1 198 ? 21.676 1.972 -15.171 1.00 89.44 198 ALA A C 1
ATOM 1474 O O . ALA A 1 198 ? 21.988 1.310 -16.155 1.00 89.44 198 ALA A O 1
ATOM 1475 N N . HIS A 1 199 ? 20.976 3.106 -15.271 1.00 89.25 199 HIS A N 1
ATOM 1476 C CA . HIS A 1 199 ? 20.598 3.713 -16.547 1.00 89.25 199 HIS A CA 1
ATOM 1477 C C . HIS A 1 199 ? 21.769 4.423 -17.238 1.00 89.25 199 HIS A C 1
ATOM 1479 O O . HIS A 1 199 ? 21.627 4.845 -18.380 1.00 89.25 199 HIS A O 1
ATOM 1485 N N . GLY A 1 200 ? 22.919 4.572 -16.566 1.00 88.94 200 GLY A N 1
ATOM 1486 C CA . GLY A 1 200 ? 24.095 5.245 -17.128 1.00 88.94 200 GLY A CA 1
ATOM 1487 C C . GLY A 1 200 ? 23.919 6.758 -17.288 1.00 88.94 200 GLY A C 1
ATOM 1488 O O . GLY A 1 200 ? 24.602 7.374 -18.102 1.00 88.94 200 GLY A O 1
ATOM 1489 N N . ILE A 1 201 ? 22.997 7.357 -16.530 1.00 89.44 201 ILE A N 1
ATOM 1490 C CA . ILE A 1 201 ? 22.706 8.793 -16.563 1.00 89.44 201 ILE A CA 1
ATOM 1491 C C . ILE A 1 201 ? 23.548 9.568 -15.547 1.00 89.44 201 ILE A C 1
ATOM 1493 O O . ILE A 1 201 ? 23.977 9.038 -14.519 1.00 89.44 201 ILE A O 1
ATOM 1497 N N . ASN A 1 202 ? 23.735 10.865 -15.795 1.00 91.69 202 ASN A N 1
ATOM 1498 C CA . ASN A 1 202 ? 24.315 11.755 -14.800 1.00 91.69 202 ASN A CA 1
ATOM 1499 C C . ASN A 1 202 ? 23.287 12.056 -13.697 1.00 91.69 202 ASN A C 1
ATOM 1501 O O . ASN A 1 202 ? 22.344 12.822 -13.904 1.00 91.69 202 ASN A O 1
ATOM 1505 N N . MET A 1 203 ? 23.494 11.493 -12.506 1.00 91.75 203 MET A N 1
ATOM 1506 C CA . MET A 1 203 ? 22.561 11.636 -11.384 1.00 91.75 203 MET A CA 1
ATOM 1507 C C . MET A 1 203 ? 22.414 13.076 -10.879 1.00 91.75 203 MET A C 1
ATOM 1509 O O . MET A 1 203 ? 21.376 13.395 -10.305 1.00 91.75 203 MET A O 1
ATOM 1513 N N . THR A 1 204 ? 23.372 13.980 -11.133 1.00 92.69 204 THR A N 1
ATOM 1514 C CA . THR A 1 204 ? 23.182 15.405 -10.793 1.00 92.69 204 THR A CA 1
ATOM 1515 C C . THR A 1 204 ? 22.085 16.061 -11.635 1.00 92.69 204 THR A C 1
ATOM 1517 O O . THR A 1 204 ? 21.449 17.011 -11.187 1.00 92.69 204 THR A O 1
ATOM 1520 N N . ALA A 1 205 ? 21.803 15.509 -12.818 1.00 91.31 205 ALA A N 1
ATOM 1521 C CA . ALA A 1 205 ? 20.686 15.877 -13.682 1.00 91.31 205 ALA A CA 1
ATOM 1522 C C . ALA A 1 205 ? 19.498 14.898 -13.567 1.00 91.31 205 ALA A C 1
ATOM 1524 O O . ALA A 1 205 ? 18.574 14.959 -14.379 1.00 91.31 205 ALA A O 1
ATOM 1525 N N . GLY A 1 206 ? 19.481 14.018 -12.555 1.00 88.88 206 GLY A N 1
ATOM 1526 C CA . GLY A 1 206 ? 18.532 12.905 -12.441 1.00 88.88 206 GLY A CA 1
ATOM 1527 C C . GLY A 1 206 ? 17.060 13.320 -12.507 1.00 88.88 206 GLY A C 1
ATOM 1528 O O . GLY A 1 206 ? 16.261 12.640 -13.141 1.00 88.88 206 GLY A O 1
ATOM 1529 N N . TYR A 1 207 ? 16.697 14.481 -11.954 1.00 88.56 207 TYR A N 1
ATOM 1530 C CA . TYR A 1 207 ? 15.333 15.018 -12.056 1.00 88.56 207 TYR A CA 1
ATOM 1531 C C . TYR A 1 207 ? 14.927 15.364 -13.502 1.00 88.56 207 TYR A C 1
ATOM 1533 O O . TYR A 1 207 ? 13.800 15.088 -13.916 1.00 88.56 207 TYR A O 1
ATOM 1541 N N . GLN A 1 208 ? 15.842 15.941 -14.286 1.00 89.44 208 GLN A N 1
ATOM 1542 C CA . GLN A 1 208 ? 15.585 16.288 -15.689 1.00 89.44 208 GLN A CA 1
ATOM 1543 C C . GLN A 1 208 ? 15.520 15.032 -16.559 1.00 89.44 208 GLN A C 1
ATOM 1545 O O . GLN A 1 208 ? 14.600 14.884 -17.364 1.00 89.44 208 GLN A O 1
ATOM 1550 N N . GLU A 1 209 ? 16.442 14.092 -16.338 1.00 87.75 209 GLU A N 1
ATOM 1551 C CA . GLU A 1 209 ? 16.440 12.799 -17.028 1.00 87.75 209 GLU A CA 1
ATOM 1552 C C . GLU A 1 209 ? 15.195 11.975 -16.678 1.00 87.75 209 GLU A C 1
ATOM 1554 O O . GLU A 1 209 ? 14.607 11.349 -17.554 1.00 87.75 209 GLU A O 1
ATOM 1559 N N . HIS A 1 210 ? 14.708 12.050 -15.434 1.00 88.38 210 HIS A N 1
ATOM 1560 C CA . HIS A 1 210 ? 13.442 11.443 -15.024 1.00 88.38 210 HIS A CA 1
ATOM 1561 C C . HIS A 1 210 ? 12.278 11.971 -15.867 1.00 88.38 210 HIS A C 1
ATOM 1563 O O . HIS A 1 210 ? 11.521 11.185 -16.441 1.00 88.38 210 HIS A O 1
ATOM 1569 N N . LYS A 1 211 ? 12.138 13.299 -15.967 1.00 89.06 211 LYS A N 1
ATOM 1570 C CA . LYS A 1 211 ? 11.087 13.932 -16.775 1.00 89.06 211 LYS A CA 1
ATOM 1571 C C . LYS A 1 211 ? 11.154 13.486 -18.232 1.00 89.06 211 LYS A C 1
ATOM 1573 O O . LYS A 1 211 ? 10.133 13.119 -18.810 1.00 89.06 211 LYS A O 1
ATOM 1578 N N . LYS A 1 212 ? 12.353 13.524 -18.813 1.00 87.00 212 LYS A N 1
ATOM 1579 C CA . LYS A 1 212 ? 12.597 13.168 -20.210 1.00 87.00 212 LYS A CA 1
ATOM 1580 C C . LYS A 1 212 ? 12.260 11.702 -20.484 1.00 87.00 212 LYS A C 1
ATOM 1582 O O . LYS A 1 212 ? 11.455 11.430 -21.369 1.00 87.00 212 LYS A O 1
ATOM 1587 N N . ALA A 1 213 ? 12.805 10.783 -19.690 1.00 83.50 213 ALA A N 1
ATOM 1588 C CA . ALA A 1 213 ? 12.591 9.348 -19.850 1.00 83.50 213 ALA A CA 1
ATOM 1589 C C . ALA A 1 213 ? 11.108 8.968 -19.741 1.00 83.50 213 ALA A C 1
ATOM 1591 O O . ALA A 1 213 ? 10.609 8.181 -20.543 1.00 83.50 213 ALA A O 1
ATOM 1592 N N . PHE A 1 214 ? 10.376 9.581 -18.803 1.00 79.50 214 PHE A N 1
ATOM 1593 C CA . PHE A 1 214 ? 8.940 9.349 -18.690 1.00 79.50 214 PHE A CA 1
ATOM 1594 C C . PHE A 1 214 ? 8.189 9.793 -19.947 1.00 79.50 214 PHE A C 1
ATOM 1596 O O . PHE A 1 214 ? 7.396 9.019 -20.472 1.00 79.50 214 PHE A O 1
ATOM 1603 N N . LEU A 1 215 ? 8.455 10.994 -20.470 1.00 77.81 215 LEU A N 1
ATOM 1604 C CA . LEU A 1 215 ? 7.798 11.489 -21.686 1.00 77.81 215 LEU A CA 1
ATOM 1605 C C . LEU A 1 215 ? 8.134 10.634 -22.919 1.00 77.81 215 LEU A C 1
ATOM 1607 O O . LEU A 1 215 ? 7.255 10.358 -23.731 1.00 77.81 215 LEU A O 1
ATOM 1611 N N . GLU A 1 216 ? 9.379 10.170 -23.033 1.00 78.19 216 GLU A N 1
ATOM 1612 C CA . GLU A 1 216 ? 9.815 9.285 -24.120 1.00 78.19 216 GLU A CA 1
ATOM 1613 C C . GLU A 1 216 ? 9.200 7.880 -24.046 1.00 78.19 216 GLU A C 1
ATOM 1615 O O . GLU A 1 216 ? 9.074 7.210 -25.069 1.00 78.19 216 GLU A O 1
ATOM 1620 N N . SER A 1 217 ? 8.784 7.424 -22.860 1.00 71.12 217 SER A N 1
ATOM 1621 C CA . SER A 1 217 ? 8.137 6.116 -22.694 1.00 71.12 217 SER A CA 1
ATOM 1622 C C . SER A 1 217 ? 6.719 6.036 -23.283 1.00 71.12 217 SER A C 1
ATOM 1624 O O . SER A 1 217 ? 6.208 4.933 -23.448 1.00 71.12 217 SER A O 1
ATOM 1626 N N . TYR A 1 218 ? 6.096 7.175 -23.623 1.00 57.59 218 TYR A N 1
ATOM 1627 C CA . TYR A 1 218 ? 4.783 7.244 -24.292 1.00 57.59 218 TYR A CA 1
ATOM 1628 C C . TYR A 1 218 ? 4.879 7.426 -25.813 1.00 57.59 218 TYR A C 1
ATOM 1630 O O . TYR A 1 218 ? 3.861 7.363 -26.499 1.00 57.59 218 TYR A O 1
ATOM 1638 N N . THR A 1 219 ? 6.074 7.691 -26.348 1.00 46.44 219 THR A N 1
ATOM 1639 C CA . THR A 1 219 ? 6.297 7.925 -27.785 1.00 46.44 219 THR A CA 1
ATOM 1640 C C . THR A 1 219 ? 6.949 6.741 -28.505 1.00 46.44 219 THR A C 1
ATOM 1642 O O . THR A 1 219 ? 7.147 6.816 -29.717 1.00 46.44 219 THR A O 1
ATOM 1645 N N . LYS A 1 220 ? 7.262 5.652 -27.790 1.00 40.59 220 LYS A N 1
ATOM 1646 C CA . LYS A 1 220 ? 7.871 4.413 -28.304 1.00 40.59 220 LYS A CA 1
ATOM 1647 C C . LYS A 1 220 ? 6.959 3.215 -28.077 1.00 40.59 220 LYS A C 1
ATOM 1649 O O . LYS A 1 220 ? 6.993 2.307 -28.937 1.00 40.59 220 LYS A O 1
#

Mean predicted aligned error: 4.56 Å

pLDDT: mean 93.32, std 7.15, range [40.59, 98.75]

Organism: NCBI:txid412755

Foldseek 3Di:
DVLVVLLVLLLVLLVVCVVVVLDPVVLSVVLVVLLVVLFLDPVSLVVSVVSLVVLLVSLVVDPDPSSVVSNVRSNSSGHDAAEDEDEQQCCQHDVVVVVLVQQLVFALHAYEYAYQQAPQVVAGHHHLQNAAQDDTVVQNRGDHDGRDDSQVVSCVSVQEAEEEDQCLAPVPVVVVLVSCSNRRSGHYYYYYHHHHVSSVDDVVCVSVVSNVVVVVVVVD

Solvent-accessible surface area (backbone atoms only — not comparable to full-atom values): 11858 Å² total; per-residue (Å²): 108,72,67,55,55,41,26,54,52,29,52,54,31,46,53,54,32,30,78,71,65,54,39,60,56,66,62,46,50,54,49,49,52,52,45,71,66,55,60,70,50,69,68,56,44,55,53,43,46,56,51,47,52,54,49,47,57,38,31,71,71,35,90,45,72,53,31,58,57,27,63,79,35,43,74,42,53,33,88,77,87,50,75,49,79,43,42,28,41,39,58,58,48,83,37,23,70,59,50,52,52,52,48,72,65,50,47,69,36,38,34,44,32,44,33,48,39,27,31,61,92,86,70,25,32,61,35,51,46,21,46,52,61,43,66,28,48,97,17,81,90,22,29,86,55,66,45,58,59,64,64,64,60,51,49,72,73,73,67,42,48,74,43,78,35,37,60,52,65,39,50,68,59,32,54,49,46,54,54,52,36,69,60,40,96,17,12,15,42,38,42,31,62,36,83,51,72,79,74,74,57,65,68,94,47,39,57,59,52,37,22,51,52,58,60,52,67,77,78,111

Secondary structure (DSSP, 8-state):
-HHHHHHHHHHHHHHHHHHTTSS-HHHHHHHHHHHHH----HHHHHHHHHHHHHHHHHHHH---HHHHHHHHHGGGGS----EEEEEHIIIIIITHHHHHHHHHTT--EEEEEEE-SEETTTTSEE-TTSPTT--BBTBTT--SSPPP-HHHHHHTTSSSEEEEE-TTT-HHHHHHHHHHHHHSSSEEEEEEE---GGGT--GGGHHHHHHHHHHHTT--

Radius of gyration: 22.69 Å; Cα contacts (8 Å, |Δi|>4): 353; chains: 1; bounding box: 46×32×65 Å

InterPro domains:
  IPR011766 Thiamine pyrophosphate enzyme, TPP-binding [PF02775] (79-191)
  IPR029061 Thiamin diphosphate-binding fold [SSF52518] (70-213)
  IPR050722 Pyruvate:ferredoxin/flavodoxin oxidoreductase [PTHR32154] (3-213)

Nearest PDB structures (foldseek):
  6cin-assembly2_D  TM=8.786E-01  e=1.325E-20  Moorella thermoacetica ATCC 39073
  6cin-assembly1_A  TM=8.783E-01  e=1.175E-20  Moorella thermoacetica ATCC 39073
  6cin-assembly3_F  TM=8.787E-01  e=1.789E-20  Moorella thermoacetica ATCC 39073
  6cin-assembly1_B  TM=8.785E-01  e=2.415E-20  Moorella thermoacetica ATCC 39073
  6cip-assembly3_E  TM=8.782E-01  e=2.142E-20  Moorella thermoacetica ATCC 39073